Protein AF-A0A931NX48-F1 (afdb_monomer_lite)

pLDDT: mean 78.24, std 18.38, range [33.97, 97.81]

Secondary structure (DSSP, 8-state):
-PPPPPTTPPEEEEEEEEE-SSSS-EEEEEEEEETTEEEEEEEEE-TTS--EEEEEES-EE-GGG-EE-TTSSEEEEEEE-TT--TT-SS--TT--SS--EEEEEETT---BSSPBEESSTT----B--TT---HHHHHHHHHHHHTT-----TTS---THHHHHHHSTT-EEPPHHHHHHHH-S-------B-TT--B--------GGGGGEEEEEEEETTEEEEEEEE-TT---SS-----EEEEEETTS--EE-TTEEEEEE-TTSPEEEEETTSEEEEEEEPPTTS-PBTTBTTEEEEEEEE-TT------PPPHHHHS-SHHHHHHHHHHHHHT---PPPP-------

Structure (mmCIF, N/CA/C/O backbone):
data_AF-A0A931NX48-F1
#
_entry.id   AF-A0A931NX48-F1
#
loop_
_atom_site.group_PDB
_atom_site.id
_atom_site.type_symbol
_atom_site.label_atom_id
_atom_site.label_alt_id
_atom_site.label_comp_id
_atom_site.label_asym_id
_atom_site.label_entity_id
_atom_site.label_seq_id
_atom_site.pdbx_PDB_ins_code
_atom_site.Cartn_x
_atom_site.Cartn_y
_atom_site.Cartn_z
_atom_site.occupancy
_atom_site.B_iso_or_equiv
_atom_site.auth_seq_id
_atom_site.auth_comp_id
_atom_site.auth_asym_id
_atom_site.auth_atom_id
_atom_site.pdbx_PDB_model_num
ATOM 1 N N . MET A 1 1 ? 13.058 -9.821 31.679 1.00 33.97 1 MET A N 1
ATOM 2 C CA . MET A 1 1 ? 14.082 -9.054 30.936 1.00 33.97 1 MET A CA 1
ATOM 3 C C . MET A 1 1 ? 13.810 -9.205 29.446 1.00 33.97 1 MET A C 1
ATOM 5 O O . MET A 1 1 ? 13.564 -10.335 29.040 1.00 33.97 1 MET A O 1
ATOM 9 N N . PRO A 1 2 ? 13.778 -8.128 28.642 1.00 42.53 2 PRO A N 1
ATOM 10 C CA . PRO A 1 2 ? 13.676 -8.264 27.191 1.00 42.53 2 PRO A CA 1
ATOM 11 C C . PRO A 1 2 ? 14.932 -8.969 26.663 1.00 42.53 2 PRO A C 1
ATOM 13 O O . PRO A 1 2 ? 16.041 -8.659 27.095 1.00 42.53 2 PRO A O 1
ATOM 16 N N . ALA A 1 3 ? 14.754 -9.945 25.771 1.00 42.16 3 ALA A N 1
ATOM 17 C CA . ALA A 1 3 ? 15.865 -10.649 25.141 1.00 42.16 3 ALA A CA 1
ATOM 18 C C . ALA A 1 3 ? 16.804 -9.646 24.438 1.00 42.16 3 ALA A C 1
ATOM 20 O O . ALA A 1 3 ? 16.312 -8.675 23.851 1.00 42.16 3 ALA A O 1
ATOM 21 N N . PRO A 1 4 ? 18.135 -9.847 24.478 1.00 43.28 4 PRO A N 1
ATOM 22 C CA . PRO A 1 4 ? 19.067 -8.977 23.772 1.00 43.28 4 PRO A CA 1
ATOM 23 C C . PRO A 1 4 ? 18.716 -8.957 22.281 1.00 43.28 4 PRO A C 1
ATOM 25 O O . PRO A 1 4 ? 18.530 -10.004 21.656 1.00 43.28 4 PRO A O 1
ATOM 28 N N . ALA A 1 5 ? 18.591 -7.755 21.715 1.00 43.56 5 ALA A N 1
ATOM 29 C CA . ALA A 1 5 ? 18.325 -7.578 20.295 1.00 43.56 5 ALA A CA 1
ATOM 30 C C . ALA A 1 5 ? 19.415 -8.299 19.492 1.00 43.56 5 ALA A C 1
ATOM 32 O O . ALA A 1 5 ? 20.600 -8.020 19.681 1.00 43.56 5 ALA A O 1
ATOM 33 N N . LYS A 1 6 ? 19.024 -9.232 18.611 1.00 50.94 6 LYS A N 1
ATOM 34 C CA . LYS A 1 6 ? 19.971 -9.912 17.720 1.00 50.94 6 LYS A CA 1
ATOM 35 C C . LYS A 1 6 ? 20.752 -8.839 16.949 1.00 50.94 6 LYS A C 1
ATOM 37 O O . LYS A 1 6 ? 20.131 -8.072 16.207 1.00 50.94 6 LYS A O 1
ATOM 42 N N . PRO A 1 7 ? 22.082 -8.741 17.114 1.00 50.81 7 PRO A N 1
ATOM 43 C CA . PRO A 1 7 ? 22.860 -7.745 16.403 1.00 50.81 7 PRO A CA 1
ATOM 44 C C . PRO A 1 7 ? 22.726 -8.000 14.900 1.00 50.81 7 PRO A C 1
ATOM 46 O O . PRO A 1 7 ? 23.151 -9.028 14.384 1.00 50.81 7 PRO A O 1
ATOM 49 N N . GLY A 1 8 ? 22.114 -7.050 14.191 1.00 66.00 8 GLY A N 1
ATOM 50 C CA . GLY A 1 8 ? 22.211 -6.975 12.739 1.00 66.00 8 GLY A CA 1
ATOM 51 C C . GLY A 1 8 ? 20.926 -7.074 11.917 1.00 66.00 8 GLY A C 1
ATOM 52 O O . GLY A 1 8 ? 21.055 -7.058 10.693 1.00 66.00 8 GLY A O 1
ATOM 53 N N . THR A 1 9 ? 19.734 -7.118 12.511 1.00 82.81 9 THR A N 1
ATOM 54 C CA . THR A 1 9 ? 18.466 -7.136 11.758 1.00 82.81 9 THR A CA 1
ATOM 55 C C . THR A 1 9 ? 18.038 -5.733 11.317 1.00 82.81 9 THR A C 1
ATOM 57 O O . THR A 1 9 ? 18.201 -4.763 12.059 1.00 82.81 9 THR A O 1
ATOM 60 N N . HIS A 1 10 ? 17.501 -5.593 10.101 1.00 89.69 10 HIS A N 1
ATOM 61 C CA . HIS A 1 10 ? 16.833 -4.354 9.695 1.00 89.69 10 HIS A CA 1
ATOM 62 C C . HIS A 1 10 ? 15.513 -4.224 10.446 1.00 89.69 10 HIS A C 1
ATOM 64 O O . HIS A 1 10 ? 14.730 -5.166 10.489 1.00 89.69 10 HIS A O 1
ATOM 70 N N . ASN A 1 11 ? 15.251 -3.045 11.001 1.00 92.69 11 ASN A N 1
ATOM 71 C CA . ASN A 1 11 ? 14.005 -2.784 11.712 1.00 92.69 11 ASN A CA 1
ATOM 72 C C . ASN A 1 11 ? 12.974 -2.202 10.750 1.00 92.69 11 ASN A C 1
ATOM 74 O O . ASN A 1 11 ? 13.309 -1.340 9.927 1.00 92.69 11 ASN A O 1
ATOM 78 N N . LEU A 1 12 ? 11.717 -2.626 10.886 1.00 94.06 12 LEU A N 1
ATOM 79 C CA . LEU A 1 12 ? 10.604 -1.985 10.196 1.00 94.06 12 LEU A CA 1
ATOM 80 C C . LEU A 1 12 ? 10.496 -0.523 10.657 1.00 94.06 12 LEU A C 1
ATOM 82 O O . LEU A 1 12 ? 10.232 -0.228 11.819 1.00 94.06 12 LEU A O 1
ATOM 86 N N . ASN A 1 13 ? 10.720 0.400 9.729 1.00 91.69 13 ASN A N 1
ATOM 87 C CA . ASN A 1 13 ? 10.686 1.841 9.957 1.00 91.69 13 ASN A CA 1
ATOM 88 C C . ASN A 1 13 ? 9.299 2.409 9.621 1.00 91.69 13 ASN A C 1
ATOM 90 O O . ASN A 1 13 ? 8.695 3.142 10.407 1.00 91.69 13 ASN A O 1
ATOM 94 N N . SER A 1 14 ? 8.764 2.037 8.458 1.00 91.69 14 SER A N 1
ATOM 95 C CA . SER A 1 14 ? 7.443 2.478 8.024 1.00 91.69 14 SER A CA 1
ATOM 96 C C . SER A 1 14 ? 6.712 1.399 7.242 1.00 91.69 14 SER A C 1
ATOM 98 O O . SER A 1 14 ? 7.323 0.557 6.589 1.00 91.69 14 SER A O 1
ATOM 100 N N . ILE A 1 15 ? 5.386 1.456 7.299 1.00 94.06 15 ILE A N 1
ATOM 101 C CA . ILE A 1 15 ? 4.491 0.623 6.508 1.00 94.06 15 ILE A CA 1
ATOM 102 C C . ILE A 1 15 ? 3.431 1.515 5.874 1.00 94.06 15 ILE A C 1
ATOM 104 O O . ILE A 1 15 ? 2.913 2.435 6.511 1.00 94.06 15 ILE A O 1
ATOM 108 N N . TRP A 1 16 ? 3.147 1.261 4.606 1.00 92.88 16 TRP A N 1
ATOM 109 C CA . TRP A 1 16 ? 2.091 1.908 3.850 1.00 92.88 16 TRP A CA 1
ATOM 110 C C . TRP A 1 16 ? 1.344 0.848 3.063 1.00 92.88 16 TRP A C 1
ATOM 112 O O . TRP A 1 16 ? 1.968 -0.081 2.556 1.00 92.88 16 TRP A O 1
ATOM 122 N N . CYS A 1 17 ? 0.030 0.991 2.945 1.00 94.69 17 CYS A N 1
ATOM 123 C CA . CYS A 1 17 ? -0.759 0.079 2.138 1.00 94.69 17 CYS A CA 1
ATOM 124 C C . CYS A 1 17 ? -1.596 0.841 1.112 1.00 94.69 17 CYS A C 1
ATOM 126 O O . CYS A 1 17 ? -2.047 1.958 1.372 1.00 94.69 17 CYS A O 1
ATOM 128 N N . ILE A 1 18 ? -1.777 0.233 -0.060 1.00 93.00 18 ILE A N 1
ATOM 129 C CA . ILE A 1 18 ? -2.570 0.772 -1.165 1.00 93.00 18 ILE A CA 1
ATOM 130 C C . ILE A 1 18 ? -3.623 -0.283 -1.531 1.00 93.00 18 ILE A C 1
ATOM 132 O O . ILE A 1 18 ? -3.252 -1.338 -2.057 1.00 93.00 18 ILE A O 1
ATOM 136 N N . PRO A 1 19 ? -4.907 -0.048 -1.214 1.00 92.56 19 PRO A N 1
ATOM 137 C CA . PRO A 1 19 ? -5.988 -0.951 -1.588 1.00 92.56 19 PRO A CA 1
ATOM 138 C C . PRO A 1 19 ? -6.263 -0.901 -3.090 1.00 92.56 19 PRO A C 1
ATOM 140 O O . PRO A 1 19 ? -6.161 0.153 -3.718 1.00 92.56 19 PRO A O 1
ATOM 143 N N . ALA A 1 20 ? -6.645 -2.042 -3.653 1.00 91.19 20 ALA A N 1
ATOM 144 C CA . ALA A 1 20 ? -7.200 -2.110 -4.994 1.00 91.19 20 ALA A CA 1
ATOM 145 C C . ALA A 1 20 ? -8.725 -1.925 -4.940 1.00 91.19 20 ALA A C 1
ATOM 147 O O . ALA A 1 20 ? -9.394 -2.472 -4.068 1.00 91.19 20 ALA A O 1
ATOM 148 N N . ALA A 1 21 ? -9.286 -1.142 -5.861 1.00 86.81 21 ALA A N 1
ATOM 149 C CA . ALA A 1 21 ? -10.703 -0.769 -5.810 1.00 86.81 21 ALA A CA 1
ATOM 150 C C . ALA A 1 21 ? -11.670 -1.938 -6.093 1.00 86.81 21 ALA A C 1
ATOM 152 O O . ALA A 1 21 ? -12.772 -1.968 -5.557 1.00 86.81 21 ALA A O 1
ATOM 153 N N . ALA A 1 22 ? -11.265 -2.894 -6.931 1.00 86.94 22 ALA A N 1
ATOM 154 C CA . ALA A 1 22 ? -12.092 -4.004 -7.411 1.00 86.94 22 ALA A CA 1
ATOM 155 C C . ALA A 1 22 ? -11.550 -5.387 -6.998 1.00 86.94 22 ALA A C 1
ATOM 157 O O . ALA A 1 22 ? -12.027 -6.414 -7.477 1.00 86.94 22 ALA A O 1
ATOM 158 N N . SER A 1 23 ? -10.541 -5.436 -6.125 1.00 89.06 23 SER A N 1
ATOM 159 C CA . SER A 1 23 ? -9.902 -6.671 -5.669 1.00 89.06 23 SER A CA 1
ATOM 160 C C . SER A 1 23 ? -9.654 -6.609 -4.161 1.00 89.06 23 SER A C 1
ATOM 162 O O . SER A 1 23 ? -9.264 -5.559 -3.660 1.00 89.06 23 SER A O 1
ATOM 164 N N . PRO A 1 24 ? -9.802 -7.724 -3.418 1.00 87.75 24 PRO A N 1
ATOM 165 C CA . PRO A 1 24 ? -9.471 -7.773 -1.990 1.00 87.75 24 PRO A CA 1
ATOM 166 C C . PRO A 1 24 ? -7.954 -7.691 -1.723 1.00 87.75 24 PRO A C 1
ATOM 168 O O . PRO A 1 24 ? -7.512 -7.803 -0.579 1.00 87.75 24 PRO A O 1
ATOM 171 N N . GLY A 1 25 ? -7.139 -7.570 -2.775 1.00 91.69 25 GLY A N 1
ATOM 172 C CA . GLY A 1 25 ? -5.696 -7.410 -2.689 1.00 91.69 25 GLY A CA 1
ATOM 173 C C . GLY A 1 25 ? -5.277 -6.009 -2.241 1.00 91.69 25 GLY A C 1
ATOM 174 O O . GLY A 1 25 ? -5.774 -4.992 -2.723 1.00 91.69 25 GLY A O 1
ATOM 175 N N . LEU A 1 26 ? -4.294 -5.974 -1.351 1.00 94.50 26 LEU A N 1
ATOM 176 C CA . LEU A 1 26 ? -3.688 -4.783 -0.786 1.00 94.50 26 LEU A CA 1
ATOM 177 C C . LEU A 1 26 ? -2.188 -4.801 -1.092 1.00 94.50 26 LEU A C 1
ATOM 179 O O . LEU A 1 26 ? -1.480 -5.725 -0.682 1.00 94.50 26 LEU A O 1
ATOM 183 N N . LEU A 1 27 ? -1.678 -3.791 -1.793 1.00 97.00 27 LEU A N 1
ATOM 184 C CA . LEU A 1 27 ? -0.234 -3.647 -1.948 1.00 97.00 27 LEU A CA 1
ATOM 185 C C . LEU A 1 27 ? 0.347 -3.084 -0.652 1.00 97.00 27 LEU A C 1
ATOM 187 O O . LEU A 1 27 ? 0.002 -1.978 -0.241 1.00 97.00 27 LEU A O 1
ATOM 191 N N . VAL A 1 28 ? 1.259 -3.826 -0.040 1.00 97.31 28 VAL A N 1
ATOM 192 C CA . VAL A 1 28 ? 1.990 -3.444 1.166 1.00 97.31 28 VAL A CA 1
ATOM 193 C C . VAL A 1 28 ? 3.379 -2.959 0.770 1.00 97.31 28 VAL A C 1
ATOM 195 O O . VAL A 1 28 ? 4.145 -3.678 0.129 1.00 97.31 28 VAL A O 1
ATOM 198 N N . LEU A 1 29 ? 3.708 -1.737 1.177 1.00 96.69 29 LEU A N 1
ATOM 199 C CA . LEU A 1 29 ? 5.018 -1.111 1.048 1.00 96.69 29 LEU A CA 1
ATOM 200 C C . LEU A 1 29 ? 5.630 -0.995 2.446 1.00 96.69 29 LEU A C 1
ATOM 202 O O . LEU A 1 29 ? 5.256 -0.121 3.231 1.00 96.69 29 LEU A O 1
ATOM 206 N N . ALA A 1 30 ? 6.572 -1.875 2.765 1.00 96.19 30 ALA A N 1
ATOM 207 C CA . ALA A 1 30 ? 7.238 -1.909 4.063 1.00 96.19 30 ALA A CA 1
ATOM 208 C C . ALA A 1 30 ? 8.696 -1.462 3.921 1.00 96.19 30 ALA A C 1
ATOM 210 O O . ALA A 1 30 ? 9.437 -1.973 3.083 1.00 96.19 30 ALA A O 1
ATOM 211 N N . ARG A 1 31 ? 9.122 -0.478 4.715 1.00 95.19 31 ARG A N 1
ATOM 212 C CA . ARG A 1 31 ? 10.478 0.077 4.679 1.00 95.19 31 ARG A CA 1
ATOM 213 C C . ARG A 1 31 ? 11.265 -0.401 5.885 1.00 95.19 31 ARG A C 1
ATOM 215 O O . ARG A 1 31 ? 10.886 -0.120 7.017 1.00 95.19 31 ARG A O 1
ATOM 222 N N . TYR A 1 32 ? 12.386 -1.052 5.626 1.00 95.06 32 TYR A N 1
ATOM 223 C CA . TYR A 1 32 ? 13.283 -1.616 6.623 1.00 95.06 32 TYR A CA 1
ATOM 224 C C . TYR A 1 32 ? 14.590 -0.832 6.620 1.00 95.06 32 TYR A C 1
ATOM 226 O O . TYR A 1 32 ? 15.136 -0.529 5.557 1.00 95.06 32 TYR A O 1
ATOM 234 N N . ALA A 1 33 ? 15.090 -0.476 7.798 1.00 92.50 33 ALA A N 1
ATOM 235 C CA . ALA A 1 33 ? 16.299 0.324 7.931 1.00 92.50 33 ALA A CA 1
ATOM 236 C C . ALA A 1 33 ? 17.284 -0.308 8.916 1.00 92.50 33 ALA A C 1
ATOM 238 O O . ALA A 1 33 ? 16.908 -0.755 10.001 1.00 92.50 33 ALA A O 1
ATOM 239 N N . LYS A 1 34 ? 18.562 -0.288 8.536 1.00 92.25 34 LYS A N 1
ATOM 240 C CA . LYS A 1 34 ? 19.710 -0.590 9.391 1.00 92.25 34 LYS A CA 1
ATOM 241 C C . LYS A 1 34 ? 20.799 0.442 9.107 1.00 92.25 34 LYS A C 1
ATOM 243 O O . LYS A 1 34 ? 21.469 0.382 8.078 1.00 92.25 34 LYS A O 1
ATOM 248 N N . ALA A 1 35 ? 20.964 1.409 10.009 1.00 88.75 35 ALA A N 1
ATOM 249 C CA . ALA A 1 35 ? 21.824 2.574 9.789 1.00 88.75 35 ALA A CA 1
ATOM 250 C C . ALA A 1 35 ? 21.514 3.264 8.439 1.00 88.75 35 ALA A C 1
ATOM 252 O O . ALA A 1 35 ? 20.406 3.762 8.249 1.00 88.75 35 ALA A O 1
ATOM 253 N N . ARG A 1 36 ? 22.470 3.284 7.499 1.00 86.06 36 ARG A N 1
ATOM 254 C CA . ARG A 1 36 ? 22.302 3.861 6.151 1.00 86.06 36 ARG A CA 1
ATOM 255 C C . ARG A 1 36 ? 21.795 2.861 5.102 1.00 86.06 36 ARG A C 1
ATOM 257 O O . ARG A 1 36 ? 21.503 3.277 3.984 1.00 86.06 36 ARG A O 1
ATOM 264 N N . ASP A 1 37 ? 21.685 1.573 5.433 1.00 90.38 37 ASP A N 1
ATOM 265 C CA . ASP A 1 37 ? 21.152 0.556 4.522 1.00 90.38 37 ASP A CA 1
ATOM 266 C C . ASP A 1 37 ? 19.631 0.471 4.681 1.00 90.38 37 ASP A C 1
ATOM 268 O O . ASP A 1 37 ? 19.104 0.032 5.707 1.00 90.38 37 ASP A O 1
ATOM 272 N N . ILE A 1 38 ? 18.924 0.966 3.666 1.00 92.44 38 ILE A N 1
ATOM 273 C CA . ILE A 1 38 ? 17.473 1.113 3.676 1.00 92.44 38 ILE A CA 1
ATOM 274 C C . ILE A 1 38 ? 16.892 0.348 2.494 1.00 92.44 38 ILE A C 1
ATOM 276 O O . ILE A 1 38 ? 17.274 0.570 1.344 1.00 92.44 38 ILE A O 1
ATOM 280 N N . TRP A 1 39 ? 15.931 -0.514 2.799 1.00 95.44 39 TRP A N 1
ATOM 281 C CA . TRP A 1 39 ? 15.233 -1.351 1.839 1.00 95.44 39 TRP A CA 1
ATOM 282 C C . TRP A 1 39 ? 13.736 -1.093 1.897 1.00 95.44 39 TRP A C 1
ATOM 284 O O . TRP A 1 39 ? 13.173 -0.842 2.960 1.00 95.44 39 TRP A O 1
ATOM 294 N N . THR A 1 40 ? 13.082 -1.199 0.752 1.00 95.81 40 THR A N 1
ATOM 295 C CA . THR A 1 40 ? 11.631 -1.248 0.630 1.00 95.81 40 THR A CA 1
ATOM 296 C C . THR A 1 40 ? 11.240 -2.615 0.091 1.00 95.81 40 THR A C 1
ATOM 298 O O . THR A 1 40 ? 11.742 -3.041 -0.949 1.00 95.81 40 THR A O 1
ATOM 301 N N . HIS A 1 41 ? 10.360 -3.292 0.817 1.00 97.50 41 HIS A N 1
ATOM 302 C CA . HIS A 1 41 ? 9.710 -4.532 0.426 1.00 97.50 41 HIS A CA 1
ATOM 303 C C . HIS A 1 41 ? 8.320 -4.219 -0.113 1.00 97.50 41 HIS A C 1
ATOM 305 O O . HIS A 1 41 ? 7.557 -3.474 0.509 1.00 97.50 41 HIS A O 1
ATOM 311 N N . LEU A 1 42 ? 8.010 -4.805 -1.261 1.00 97.81 42 LEU A N 1
ATOM 312 C CA . LEU A 1 42 ? 6.684 -4.818 -1.844 1.00 97.81 42 LEU A CA 1
ATOM 313 C C . LEU A 1 42 ? 6.101 -6.205 -1.647 1.00 97.81 42 LEU A C 1
ATOM 315 O O . LEU A 1 42 ? 6.728 -7.199 -2.007 1.00 97.81 42 LEU A O 1
ATOM 319 N N . ALA A 1 43 ? 4.892 -6.264 -1.112 1.00 97.62 43 ALA A N 1
ATOM 320 C CA . ALA A 1 43 ? 4.151 -7.503 -0.975 1.00 97.62 43 ALA A CA 1
ATOM 321 C C . ALA A 1 43 ? 2.690 -7.285 -1.347 1.00 97.62 43 ALA A C 1
ATOM 323 O O . ALA A 1 43 ? 2.154 -6.197 -1.159 1.00 97.62 43 ALA A O 1
ATOM 324 N N . LEU A 1 44 ? 2.041 -8.323 -1.863 1.00 97.38 44 LEU A N 1
ATOM 325 C CA . LEU A 1 44 ? 0.595 -8.331 -2.035 1.00 97.38 44 LEU A CA 1
ATOM 326 C C . LEU A 1 44 ? -0.013 -9.120 -0.880 1.00 97.38 44 LEU A C 1
ATOM 328 O O . LEU A 1 44 ? 0.311 -10.288 -0.661 1.00 97.38 44 LEU A O 1
ATOM 332 N N . TRP A 1 45 ? -0.888 -8.467 -0.131 1.00 96.75 45 TRP A N 1
ATOM 333 C CA . TRP A 1 45 ? -1.627 -9.082 0.955 1.00 96.75 45 TRP A CA 1
ATOM 334 C C . TRP A 1 45 ? -3.094 -9.200 0.566 1.00 96.75 45 TRP A C 1
ATOM 336 O O . TRP A 1 45 ? -3.701 -8.245 0.100 1.00 96.75 45 TRP A O 1
ATOM 346 N N . THR A 1 46 ? -3.675 -10.379 0.736 1.00 95.00 46 THR A N 1
ATOM 347 C CA . THR A 1 46 ? -5.121 -10.585 0.625 1.00 95.00 46 THR A CA 1
ATOM 348 C C . THR A 1 46 ? -5.589 -11.170 1.952 1.00 95.00 46 THR A C 1
ATOM 350 O O . THR A 1 46 ? -5.015 -12.180 2.371 1.00 95.00 46 THR A O 1
ATOM 353 N N . PRO A 1 47 ? -6.595 -10.583 2.623 1.00 90.62 47 PRO A N 1
ATOM 354 C CA . PRO A 1 47 ? -7.134 -11.122 3.867 1.00 90.62 47 PRO A CA 1
ATOM 355 C C . PRO A 1 47 ? -7.410 -12.629 3.784 1.00 90.62 47 PRO A C 1
ATOM 357 O O . PRO A 1 47 ? -8.021 -13.115 2.832 1.00 90.62 47 PRO A O 1
ATOM 360 N N . GLY A 1 48 ? -6.918 -13.382 4.771 1.00 90.19 48 GLY A N 1
ATOM 361 C CA . GLY A 1 48 ? -7.060 -14.841 4.832 1.00 90.19 48 GLY A CA 1
ATOM 362 C C . GLY A 1 48 ? -6.125 -15.645 3.917 1.00 90.19 48 GLY A C 1
ATOM 363 O O . GLY A 1 48 ? -6.180 -16.871 3.947 1.00 90.19 48 GLY A O 1
ATOM 364 N N . LYS A 1 49 ? -5.256 -15.000 3.126 1.00 95.00 49 LYS A N 1
ATOM 365 C CA . LYS A 1 49 ? -4.229 -15.675 2.318 1.00 95.00 49 LYS A CA 1
ATOM 366 C C . LYS A 1 49 ? -2.821 -15.390 2.854 1.00 95.00 49 LYS A C 1
ATOM 368 O O . LYS A 1 49 ? -2.604 -14.339 3.464 1.00 95.00 49 LYS A O 1
ATOM 373 N N . PRO A 1 50 ? -1.848 -16.287 2.602 1.00 96.06 50 PRO A N 1
ATOM 374 C CA . PRO A 1 50 ? -0.442 -16.000 2.862 1.00 96.06 50 PRO A CA 1
ATOM 375 C C . PRO A 1 50 ? 0.019 -14.733 2.138 1.00 96.06 50 PRO A C 1
ATOM 377 O O . PRO A 1 50 ? -0.466 -14.411 1.051 1.00 96.06 50 PRO A O 1
ATOM 380 N N . LEU A 1 51 ? 0.984 -14.031 2.731 1.00 96.50 51 LEU A N 1
ATOM 381 C CA . LEU A 1 51 ? 1.593 -12.860 2.113 1.00 96.50 51 LEU A CA 1
ATOM 382 C C . LEU A 1 51 ? 2.335 -13.262 0.837 1.00 96.50 51 LEU A C 1
ATOM 384 O O . LEU A 1 51 ? 3.245 -14.090 0.872 1.00 96.50 51 LEU A O 1
ATOM 388 N N . GLN A 1 52 ? 1.986 -12.644 -0.287 1.00 97.19 52 GLN A N 1
ATOM 389 C CA . GLN A 1 52 ? 2.729 -12.835 -1.521 1.00 97.19 52 GLN A CA 1
ATOM 390 C C . GLN A 1 52 ? 3.914 -11.869 -1.547 1.00 97.19 52 GLN A C 1
ATOM 392 O O . GLN A 1 52 ? 3.761 -10.670 -1.789 1.00 97.19 52 GLN A O 1
ATOM 397 N N . HIS A 1 53 ? 5.106 -12.412 -1.314 1.00 96.88 53 HIS A N 1
ATOM 398 C CA . HIS A 1 53 ? 6.357 -11.663 -1.367 1.00 96.88 53 HIS A CA 1
ATOM 399 C C . HIS A 1 53 ? 6.674 -11.169 -2.782 1.00 96.88 53 HIS A C 1
ATOM 401 O O . HIS A 1 53 ? 6.414 -11.851 -3.778 1.00 96.88 53 HIS A O 1
ATOM 407 N N . GLY A 1 54 ? 7.255 -9.974 -2.854 1.00 96.94 54 GLY A N 1
ATOM 408 C CA . GLY A 1 54 ? 7.612 -9.311 -4.098 1.00 96.94 54 GLY A CA 1
ATOM 409 C C . GLY A 1 54 ? 9.001 -8.697 -4.064 1.00 96.94 54 GLY A C 1
ATOM 410 O O . GLY A 1 54 ? 9.950 -9.257 -3.515 1.00 96.94 54 GLY A O 1
ATOM 411 N N . ALA A 1 55 ? 9.133 -7.541 -4.707 1.00 97.12 55 ALA A N 1
ATOM 412 C CA . ALA A 1 55 ? 10.419 -6.882 -4.858 1.00 97.12 55 ALA A CA 1
ATOM 413 C C . ALA A 1 55 ? 10.980 -6.377 -3.519 1.00 97.12 55 ALA A C 1
ATOM 415 O O . ALA A 1 55 ? 10.293 -5.714 -2.743 1.00 97.12 55 ALA A O 1
ATOM 416 N N . TRP A 1 56 ? 12.280 -6.596 -3.326 1.00 97.31 56 TRP A N 1
ATOM 417 C CA . TRP A 1 56 ? 13.106 -5.843 -2.388 1.00 97.31 56 TRP A CA 1
ATOM 418 C C . TRP A 1 56 ? 13.964 -4.858 -3.172 1.00 97.31 56 TRP A C 1
ATOM 420 O O . TRP A 1 56 ? 14.759 -5.255 -4.025 1.00 97.31 56 TRP A O 1
ATOM 430 N N . ALA A 1 57 ? 13.816 -3.567 -2.891 1.00 94.38 57 ALA A N 1
ATOM 431 C CA . ALA A 1 57 ? 14.529 -2.518 -3.604 1.00 94.38 57 ALA A CA 1
ATOM 432 C C . ALA A 1 57 ? 15.128 -1.487 -2.649 1.00 94.38 57 ALA A C 1
ATOM 434 O O . ALA A 1 57 ? 14.543 -1.137 -1.631 1.00 94.38 57 ALA A O 1
ATOM 435 N N . ARG A 1 58 ? 16.273 -0.924 -3.039 1.00 92.69 58 ARG A N 1
ATOM 436 C CA . ARG A 1 58 ? 16.850 0.281 -2.412 1.00 92.69 58 ARG A CA 1
ATOM 437 C C . ARG A 1 58 ? 16.255 1.580 -2.970 1.00 92.69 58 ARG A C 1
ATOM 439 O O . ARG A 1 58 ? 16.786 2.665 -2.742 1.00 92.69 58 ARG A O 1
ATOM 446 N N . LEU A 1 59 ? 15.191 1.467 -3.764 1.00 90.44 59 LEU A N 1
ATOM 447 C CA . LEU A 1 59 ? 14.452 2.614 -4.265 1.00 90.44 59 LEU A CA 1
ATOM 448 C C . LEU A 1 59 ? 13.638 3.225 -3.129 1.00 90.44 59 LEU A C 1
ATOM 450 O O . LEU A 1 59 ? 12.983 2.527 -2.360 1.00 90.44 59 LEU A O 1
ATOM 454 N N . ARG A 1 60 ? 13.656 4.549 -3.062 1.00 89.69 60 ARG A N 1
ATOM 455 C CA . ARG A 1 60 ? 12.794 5.336 -2.194 1.00 89.69 60 ARG A CA 1
ATOM 456 C C . ARG A 1 60 ? 11.492 5.593 -2.950 1.00 89.69 60 ARG A C 1
ATOM 458 O O . ARG A 1 60 ? 11.443 6.468 -3.817 1.00 89.69 60 ARG A O 1
ATOM 465 N N . LEU A 1 61 ? 10.472 4.783 -2.662 1.00 90.38 61 LEU A N 1
ATOM 466 C CA . LEU A 1 61 ? 9.136 4.945 -3.236 1.00 90.38 61 LEU A CA 1
ATOM 467 C C . LEU A 1 61 ? 8.441 6.163 -2.631 1.00 90.38 61 LEU A C 1
ATOM 469 O O . LEU A 1 61 ? 8.338 6.293 -1.411 1.00 90.38 61 LEU A O 1
ATOM 473 N N . ILE A 1 62 ? 7.923 7.030 -3.493 1.00 86.44 62 ILE A N 1
ATOM 474 C CA . ILE A 1 62 ? 7.107 8.169 -3.088 1.00 86.44 62 ILE A CA 1
ATOM 475 C C . ILE A 1 62 ? 5.688 7.641 -2.943 1.00 86.44 62 ILE A C 1
ATOM 477 O O . ILE A 1 62 ? 4.931 7.566 -3.914 1.00 86.44 62 ILE A O 1
ATOM 481 N N . THR A 1 63 ? 5.363 7.202 -1.727 1.00 84.50 63 THR A N 1
ATOM 482 C CA . THR A 1 63 ? 4.131 6.457 -1.455 1.00 84.50 63 THR A CA 1
ATOM 483 C C . THR A 1 63 ? 2.903 7.209 -1.923 1.00 84.50 63 THR A C 1
ATOM 485 O O . THR A 1 63 ? 2.062 6.558 -2.517 1.00 84.50 63 THR A O 1
ATOM 488 N N . SER A 1 64 ? 2.847 8.540 -1.776 1.00 76.31 64 SER A N 1
ATOM 489 C CA . SER A 1 64 ? 1.737 9.410 -2.204 1.00 76.31 64 SER A CA 1
ATOM 490 C C . SER A 1 64 ? 1.510 9.490 -3.719 1.00 76.31 64 SER A C 1
ATOM 492 O O . SER A 1 64 ? 0.430 9.875 -4.166 1.00 76.31 64 SER A O 1
ATOM 494 N N . ALA A 1 65 ? 2.493 9.094 -4.526 1.00 81.19 65 ALA A N 1
ATOM 495 C CA . ALA A 1 65 ? 2.411 9.067 -5.986 1.00 81.19 65 ALA A CA 1
ATOM 496 C C . ALA A 1 65 ? 2.330 7.638 -6.553 1.00 81.19 65 ALA A C 1
ATOM 498 O O . ALA A 1 65 ? 2.290 7.456 -7.764 1.00 81.19 65 ALA A O 1
ATOM 499 N N . CYS A 1 66 ? 2.281 6.615 -5.695 1.00 88.75 66 CYS A N 1
ATOM 500 C CA . CYS A 1 66 ? 2.044 5.238 -6.124 1.00 88.75 66 CYS A CA 1
ATOM 501 C C . CYS A 1 66 ? 0.538 4.976 -6.293 1.00 88.75 66 CYS A C 1
ATOM 503 O O . CYS A 1 66 ? -0.273 5.513 -5.538 1.00 88.75 66 CYS A O 1
ATOM 505 N N . ARG A 1 67 ? 0.144 4.166 -7.272 1.00 89.75 67 ARG A N 1
ATOM 506 C CA . ARG A 1 67 ? -1.247 3.773 -7.535 1.00 89.75 67 ARG A CA 1
ATOM 507 C C . ARG A 1 67 ? -1.293 2.309 -7.940 1.00 89.75 67 ARG A C 1
ATOM 509 O O . ARG A 1 67 ? -0.448 1.852 -8.704 1.00 89.75 67 ARG A O 1
ATOM 516 N N . VAL A 1 68 ? -2.286 1.592 -7.438 1.00 92.19 68 VAL A N 1
ATOM 517 C CA . VAL A 1 68 ? -2.560 0.204 -7.815 1.00 92.19 68 VAL A CA 1
ATOM 518 C C . VAL A 1 68 ? -3.793 0.212 -8.706 1.00 92.19 68 VAL A C 1
ATOM 520 O O . VAL A 1 68 ? -4.757 0.911 -8.400 1.00 92.19 68 VAL A O 1
ATOM 523 N N . CYS A 1 69 ? -3.756 -0.513 -9.823 1.00 91.56 69 CYS A N 1
ATOM 524 C CA . CYS A 1 69 ? -4.928 -0.613 -10.690 1.00 91.56 69 CYS A CA 1
ATOM 525 C C . CYS A 1 69 ? -6.078 -1.346 -9.963 1.00 91.56 69 CYS A C 1
ATOM 527 O O . CYS A 1 69 ? -5.827 -2.087 -9.007 1.00 91.56 69 CYS A O 1
ATOM 529 N N . PRO A 1 70 ? -7.342 -1.179 -10.394 1.00 89.38 70 PRO A N 1
ATOM 530 C CA . PRO A 1 70 ? -8.499 -1.697 -9.660 1.00 89.38 70 PRO A CA 1
ATOM 531 C C . PRO A 1 70 ? -8.443 -3.194 -9.323 1.00 89.38 70 PRO A C 1
ATOM 533 O O . PRO A 1 70 ? -8.917 -3.595 -8.266 1.00 89.38 70 PRO A O 1
ATOM 536 N N . ASP A 1 71 ? -7.834 -4.021 -10.172 1.00 90.94 71 ASP A N 1
ATOM 537 C CA . ASP A 1 71 ? -7.731 -5.473 -9.988 1.00 90.94 71 ASP A CA 1
ATOM 538 C C . ASP A 1 71 ? -6.433 -5.942 -9.293 1.00 90.94 71 ASP A C 1
ATOM 540 O O . ASP A 1 71 ? -6.182 -7.145 -9.189 1.00 90.94 71 ASP A O 1
ATOM 544 N N . ALA A 1 72 ? -5.624 -5.011 -8.780 1.00 92.88 72 ALA A N 1
ATOM 545 C CA . ALA A 1 72 ? -4.360 -5.257 -8.082 1.00 92.88 72 ALA A CA 1
ATOM 546 C C . ALA A 1 72 ? -3.231 -5.891 -8.918 1.00 92.88 72 ALA A C 1
ATOM 548 O O . ALA A 1 72 ? -2.280 -6.428 -8.348 1.00 92.88 72 ALA A O 1
ATOM 549 N N . GLN A 1 73 ? -3.297 -5.855 -10.250 1.00 94.56 73 GLN A N 1
ATOM 550 C CA . GLN A 1 73 ? -2.293 -6.513 -11.100 1.00 94.56 73 GLN A CA 1
ATOM 551 C C . GLN A 1 73 ? -1.078 -5.650 -11.428 1.00 94.56 73 GLN A C 1
ATOM 553 O O . GLN A 1 73 ? 0.026 -6.169 -11.621 1.00 94.56 73 GLN A O 1
ATOM 558 N N . PHE A 1 74 ? -1.275 -4.341 -11.498 1.00 96.06 74 PHE A N 1
ATOM 559 C CA . PHE A 1 74 ? -0.285 -3.365 -11.911 1.00 96.06 74 PHE A CA 1
ATOM 560 C C . PHE A 1 74 ? -0.151 -2.258 -10.874 1.00 96.06 74 PHE A C 1
ATOM 562 O O . PHE A 1 74 ? -1.093 -1.888 -10.172 1.00 96.06 74 PHE A O 1
ATOM 569 N N . LEU A 1 75 ? 1.064 -1.736 -10.799 1.00 95.75 75 LEU A N 1
ATOM 570 C CA . LEU A 1 75 ? 1.467 -0.647 -9.935 1.00 95.75 75 LEU A CA 1
ATOM 571 C C . LEU A 1 75 ? 2.108 0.426 -10.808 1.00 95.75 75 LEU A C 1
ATOM 573 O O . LEU A 1 75 ? 3.182 0.194 -11.366 1.00 95.75 75 LEU A O 1
ATOM 577 N N . CYS A 1 76 ? 1.487 1.599 -10.865 1.00 94.38 76 CYS A N 1
ATOM 578 C CA . CYS A 1 76 ? 2.168 2.823 -11.261 1.00 94.38 76 CYS A CA 1
ATOM 579 C C . CYS A 1 76 ? 2.899 3.360 -10.030 1.00 94.38 76 CYS A C 1
ATOM 581 O O . CYS A 1 76 ? 2.268 3.679 -9.021 1.00 94.38 76 CYS A O 1
ATOM 583 N N . TYR A 1 77 ? 4.226 3.432 -10.070 1.00 93.00 77 TYR A N 1
ATOM 584 C CA . TYR A 1 77 ? 5.026 3.866 -8.930 1.00 93.00 77 TYR A CA 1
ATOM 585 C C . TYR A 1 77 ? 5.934 5.032 -9.284 1.00 93.00 77 TYR A C 1
ATOM 587 O O . TYR A 1 77 ? 6.547 5.093 -10.346 1.00 93.00 77 TYR A O 1
ATOM 595 N N . ALA A 1 78 ? 6.059 5.929 -8.314 1.00 89.75 78 ALA A N 1
ATOM 596 C CA . ALA A 1 78 ? 7.040 6.992 -8.298 1.00 89.75 78 ALA A CA 1
ATOM 597 C C . ALA A 1 78 ? 8.200 6.583 -7.393 1.00 89.75 78 ALA A C 1
ATOM 599 O O . ALA A 1 78 ? 7.987 6.223 -6.231 1.00 89.75 78 ALA A O 1
ATOM 600 N N . ALA A 1 79 ? 9.429 6.666 -7.892 1.00 90.81 79 ALA A N 1
ATOM 601 C CA . ALA A 1 79 ? 10.604 6.289 -7.121 1.00 90.81 79 ALA A CA 1
ATOM 602 C C . ALA A 1 79 ? 11.774 7.248 -7.318 1.00 90.81 79 ALA A C 1
ATOM 604 O O . ALA A 1 79 ? 11.967 7.834 -8.379 1.00 90.81 79 ALA A O 1
ATOM 605 N N . THR A 1 80 ? 12.602 7.355 -6.286 1.00 87.94 80 THR A N 1
ATOM 606 C CA . THR A 1 80 ? 13.897 8.039 -6.330 1.00 87.94 80 THR A CA 1
ATOM 607 C C . THR A 1 80 ? 14.989 7.079 -5.889 1.00 87.94 80 THR A C 1
ATOM 609 O O . THR A 1 80 ? 14.764 6.193 -5.060 1.00 87.94 80 THR A O 1
ATOM 612 N N . ARG A 1 81 ? 16.200 7.254 -6.417 1.00 85.50 81 ARG A N 1
ATOM 613 C CA . ARG A 1 81 ? 17.385 6.573 -5.900 1.00 85.50 81 ARG A CA 1
ATOM 614 C C . ARG A 1 81 ? 18.224 7.559 -5.084 1.00 85.50 81 ARG A C 1
ATOM 616 O O . ARG A 1 81 ? 18.999 8.313 -5.677 1.00 85.50 81 ARG A O 1
ATOM 623 N N . PRO A 1 82 ? 18.085 7.584 -3.745 1.00 73.00 82 PRO A N 1
ATOM 624 C CA . PRO A 1 82 ? 18.922 8.443 -2.920 1.00 73.00 82 PRO A CA 1
ATOM 625 C C . PRO A 1 82 ? 20.392 8.059 -3.135 1.00 73.00 82 PRO A C 1
ATOM 627 O O . PRO A 1 82 ? 20.726 6.875 -3.179 1.00 73.00 82 PRO A O 1
ATOM 630 N N . ASN A 1 83 ? 21.261 9.060 -3.288 1.00 73.00 83 ASN A N 1
ATOM 631 C CA . ASN A 1 83 ? 22.709 8.905 -3.491 1.00 73.00 83 ASN A CA 1
ATOM 632 C C . ASN A 1 83 ? 23.143 8.346 -4.858 1.00 73.00 83 ASN A C 1
ATOM 634 O O . ASN A 1 83 ? 24.221 7.762 -4.972 1.00 73.00 83 ASN A O 1
ATOM 638 N N . ALA A 1 84 ? 22.342 8.507 -5.914 1.00 69.56 84 ALA A N 1
ATOM 639 C CA . ALA A 1 84 ? 22.870 8.310 -7.261 1.00 69.56 84 ALA A CA 1
ATOM 640 C C . ALA A 1 84 ? 23.939 9.393 -7.560 1.00 69.56 84 ALA A C 1
ATOM 642 O O . ALA A 1 84 ? 23.638 10.576 -7.392 1.00 69.56 84 ALA A O 1
ATOM 643 N N . PRO A 1 85 ? 25.167 9.023 -7.983 1.00 67.19 85 PRO A N 1
ATOM 644 C CA . PRO A 1 85 ? 26.170 9.984 -8.443 1.00 67.19 85 PRO A CA 1
ATOM 645 C C . PRO A 1 85 ? 25.597 10.847 -9.569 1.00 67.19 85 PRO A C 1
ATOM 647 O O . PRO A 1 85 ? 24.930 10.308 -10.456 1.00 67.19 85 PRO A O 1
ATOM 650 N N . ARG A 1 86 ? 25.846 12.161 -9.524 1.00 64.06 86 ARG A N 1
ATOM 651 C CA . ARG A 1 86 ? 25.320 13.118 -10.512 1.00 64.06 86 ARG A CA 1
ATOM 652 C C . ARG A 1 86 ? 25.917 12.900 -11.908 1.00 64.06 86 ARG A C 1
ATOM 654 O O . ARG A 1 86 ? 25.183 12.998 -12.882 1.00 64.06 86 ARG A O 1
ATOM 661 N N . ASP A 1 87 ? 27.178 12.478 -11.981 1.00 63.22 87 ASP A N 1
ATOM 662 C CA . ASP A 1 87 ? 27.964 12.477 -13.227 1.00 63.22 87 ASP A CA 1
ATOM 663 C C . ASP A 1 87 ? 28.109 11.080 -13.853 1.00 63.22 87 ASP A C 1
ATOM 665 O O . ASP A 1 87 ? 29.160 10.692 -14.363 1.00 63.22 87 ASP A O 1
ATOM 669 N N . ALA A 1 88 ? 27.065 10.252 -13.781 1.00 62.28 88 ALA A N 1
ATOM 670 C CA . ALA A 1 88 ? 27.121 8.931 -14.397 1.00 62.28 88 ALA A CA 1
ATOM 671 C C . ALA A 1 88 ? 27.026 9.036 -15.932 1.00 62.28 88 ALA A C 1
ATOM 673 O O . ALA A 1 88 ? 26.012 9.476 -16.459 1.00 62.28 88 ALA A O 1
ATOM 674 N N . ALA A 1 89 ? 28.026 8.511 -16.649 1.00 64.62 89 ALA A N 1
ATOM 675 C CA . ALA A 1 89 ? 28.094 8.484 -18.119 1.00 64.62 89 ALA A CA 1
ATOM 676 C C . ALA A 1 89 ? 26.960 7.707 -18.836 1.00 64.62 89 ALA A C 1
ATOM 678 O O . ALA A 1 89 ? 26.938 7.638 -20.061 1.00 64.62 89 ALA A O 1
ATOM 679 N N . LYS A 1 90 ? 26.032 7.077 -18.102 1.00 66.06 90 LYS A N 1
ATOM 680 C CA . LYS A 1 90 ? 24.880 6.353 -18.661 1.00 66.06 90 LYS A CA 1
ATOM 681 C C . LYS A 1 90 ? 23.591 6.807 -17.973 1.00 66.06 90 LYS A C 1
ATOM 683 O O . LYS A 1 90 ? 23.614 6.939 -16.743 1.00 66.06 90 LYS A O 1
ATOM 688 N N . PRO A 1 91 ? 22.469 6.944 -18.709 1.00 63.50 91 PRO A N 1
ATOM 689 C CA . PRO A 1 91 ? 21.157 7.171 -18.117 1.00 63.50 91 PRO A CA 1
ATOM 690 C C . PRO A 1 91 ? 20.885 6.109 -17.052 1.00 63.50 91 PRO A C 1
ATOM 692 O O . PRO A 1 91 ? 20.980 4.906 -17.307 1.00 63.50 91 PRO A O 1
ATOM 695 N N . ARG A 1 92 ? 20.594 6.546 -15.828 1.00 72.00 92 ARG A N 1
ATOM 696 C CA . ARG A 1 92 ? 20.209 5.654 -14.735 1.00 72.00 92 ARG A CA 1
ATOM 697 C C . ARG A 1 92 ? 18.730 5.889 -14.451 1.00 72.00 92 ARG A C 1
ATOM 699 O O . ARG A 1 92 ? 18.389 6.969 -13.970 1.00 72.00 92 ARG A O 1
ATOM 706 N N . PRO A 1 93 ? 17.861 4.893 -14.688 1.00 73.62 93 PRO A N 1
ATOM 707 C CA . PRO A 1 93 ? 16.458 4.996 -14.321 1.00 73.62 93 PRO A CA 1
ATOM 708 C C . PRO A 1 93 ? 16.325 5.420 -12.853 1.00 73.62 93 PRO A C 1
ATOM 710 O O . PRO A 1 93 ? 17.032 4.893 -11.985 1.00 73.62 93 PRO A O 1
ATOM 713 N N . PHE A 1 94 ? 15.446 6.385 -12.579 1.00 81.00 94 PHE A N 1
ATOM 714 C CA . PHE A 1 94 ? 15.205 6.954 -11.243 1.00 81.00 94 PHE A CA 1
ATOM 715 C C . PHE A 1 94 ? 16.389 7.716 -10.602 1.00 81.00 94 PHE A C 1
ATOM 717 O O . PHE A 1 94 ? 16.315 8.055 -9.414 1.00 81.00 94 PHE A O 1
ATOM 724 N N . ALA A 1 95 ? 17.471 7.996 -11.343 1.00 69.38 95 ALA A N 1
ATOM 725 C CA . ALA A 1 95 ? 18.552 8.887 -10.915 1.00 69.38 95 ALA A CA 1
ATOM 726 C C . ALA A 1 95 ? 18.314 10.311 -11.437 1.00 69.38 95 ALA A C 1
ATOM 728 O O . ALA A 1 95 ? 17.982 10.499 -12.602 1.00 69.38 95 ALA A O 1
ATOM 729 N N . GLY A 1 96 ? 18.494 11.321 -10.588 1.00 58.59 96 GLY A N 1
ATOM 730 C CA . GLY A 1 96 ? 18.438 12.718 -11.011 1.00 58.59 96 GLY A CA 1
ATOM 731 C C . GLY A 1 96 ? 18.411 13.689 -9.838 1.00 58.59 96 GLY A C 1
ATOM 732 O O . GLY A 1 96 ? 17.966 13.345 -8.744 1.00 58.59 96 GLY A O 1
ATOM 733 N N . SER A 1 97 ? 18.877 14.911 -10.086 1.00 53.25 97 SER A N 1
ATOM 734 C CA . SER A 1 97 ? 18.895 16.044 -9.151 1.00 53.25 97 SER A CA 1
ATOM 735 C C . SER A 1 97 ? 17.502 16.599 -8.813 1.00 53.25 97 SER A C 1
ATOM 737 O O . SER A 1 97 ? 17.398 17.435 -7.920 1.00 53.25 97 SER A O 1
ATOM 739 N N . GLY A 1 98 ? 16.446 16.143 -9.503 1.00 53.97 98 GLY A N 1
ATOM 740 C CA . GLY A 1 98 ? 15.161 16.844 -9.559 1.00 53.97 98 GLY A CA 1
ATOM 741 C C . GLY A 1 98 ? 13.967 16.217 -8.838 1.00 53.97 98 GLY A C 1
ATOM 742 O O . GLY A 1 98 ? 13.228 16.960 -8.206 1.00 53.97 98 GLY A O 1
ATOM 743 N N . SER A 1 99 ? 13.692 14.908 -8.935 1.00 61.16 99 SER A N 1
ATOM 744 C CA . SER A 1 99 ? 12.357 14.430 -8.490 1.00 61.16 99 SER A CA 1
ATOM 745 C C . SER A 1 99 ? 12.108 12.918 -8.526 1.00 61.16 99 SER A C 1
ATOM 747 O O . SER A 1 99 ? 11.150 12.463 -7.891 1.00 61.16 99 SER A O 1
ATOM 749 N N . GLY A 1 100 ? 12.944 12.131 -9.211 1.00 81.31 100 GLY A N 1
ATOM 750 C CA . GLY A 1 100 ? 12.710 10.699 -9.420 1.00 81.31 100 GLY A CA 1
ATOM 751 C C . GLY A 1 100 ? 11.950 10.407 -10.712 1.00 81.31 100 GLY A C 1
ATOM 752 O O . GLY A 1 100 ? 11.662 11.305 -11.494 1.00 81.31 100 GLY A O 1
ATOM 753 N N . GLY A 1 101 ? 11.636 9.138 -10.938 1.00 88.00 101 GLY A N 1
ATOM 754 C CA . GLY A 1 101 ? 10.936 8.675 -12.137 1.00 88.00 101 GLY A CA 1
ATOM 755 C C . GLY A 1 101 ? 9.602 8.007 -11.816 1.00 88.00 101 GLY A C 1
ATOM 756 O O . GLY A 1 101 ? 9.375 7.580 -10.678 1.00 88.00 101 GLY A O 1
ATOM 757 N N . LEU A 1 102 ? 8.750 7.911 -12.830 1.00 90.75 102 LEU A N 1
ATOM 758 C CA . LEU A 1 102 ? 7.504 7.152 -12.858 1.00 90.75 102 LEU A CA 1
ATOM 759 C C . LEU A 1 102 ? 7.661 5.951 -13.781 1.00 90.75 102 LEU A C 1
ATOM 761 O O . LEU A 1 102 ? 8.276 6.060 -14.839 1.00 90.75 102 LEU A O 1
ATOM 765 N N . ALA A 1 103 ? 7.087 4.821 -13.390 1.00 94.38 103 ALA A N 1
ATOM 766 C CA . ALA A 1 103 ? 6.959 3.657 -14.255 1.00 94.38 103 ALA A CA 1
ATOM 767 C C . ALA A 1 103 ? 5.764 2.800 -13.838 1.00 94.38 103 ALA A C 1
ATOM 769 O O . ALA A 1 103 ? 5.307 2.869 -12.692 1.00 94.38 103 ALA A O 1
ATOM 770 N N . VAL A 1 104 ? 5.312 1.939 -14.747 1.00 95.81 104 VAL A N 1
ATOM 771 C CA . VAL A 1 104 ? 4.326 0.897 -14.447 1.00 95.81 104 VAL A CA 1
ATOM 772 C C . VAL A 1 104 ? 5.022 -0.455 -14.328 1.00 95.81 104 VAL A C 1
ATOM 774 O O . VAL A 1 104 ? 5.919 -0.786 -15.098 1.00 95.81 104 VAL A O 1
ATOM 777 N N . SER A 1 105 ? 4.620 -1.257 -13.348 1.00 97.12 105 SER A N 1
ATOM 778 C CA . SER A 1 105 ? 5.125 -2.615 -13.112 1.00 97.12 105 SER A CA 1
ATOM 779 C C . SER A 1 105 ? 3.989 -3.571 -12.773 1.00 97.12 105 SER A C 1
ATOM 781 O O . SER A 1 105 ? 2.886 -3.139 -12.445 1.00 97.12 105 SER A O 1
ATOM 783 N N . ARG A 1 106 ? 4.252 -4.880 -12.829 1.00 96.75 106 ARG A N 1
ATOM 784 C CA . ARG A 1 106 ? 3.337 -5.895 -12.285 1.00 96.75 106 ARG A CA 1
ATOM 785 C C . ARG A 1 106 ? 3.529 -6.060 -10.788 1.00 96.75 106 ARG A C 1
ATOM 787 O O . ARG A 1 106 ? 4.645 -6.289 -10.334 1.00 96.75 106 ARG A O 1
ATOM 794 N N . VAL A 1 107 ? 2.434 -6.066 -10.041 1.00 96.44 107 VAL A N 1
ATOM 795 C CA . VAL A 1 107 ? 2.430 -6.329 -8.599 1.00 96.44 107 VAL A CA 1
ATOM 796 C C . VAL A 1 107 ? 2.834 -7.786 -8.306 1.00 96.44 107 VAL A C 1
ATOM 798 O O . VAL A 1 107 ? 2.458 -8.688 -9.059 1.00 96.44 107 VAL A O 1
ATOM 801 N N . PRO A 1 108 ? 3.579 -8.065 -7.217 1.00 96.19 108 PRO A N 1
ATOM 802 C CA . PRO A 1 108 ? 4.229 -7.128 -6.288 1.00 96.19 108 PRO A CA 1
ATOM 803 C C . PRO A 1 108 ? 5.700 -6.825 -6.655 1.00 96.19 108 PRO A C 1
ATOM 805 O O . PRO A 1 108 ? 6.543 -6.635 -5.780 1.00 96.19 108 PRO A O 1
ATOM 808 N N . TRP A 1 109 ? 6.052 -6.810 -7.942 1.00 97.06 109 TRP A N 1
ATOM 809 C CA . TRP A 1 109 ? 7.421 -6.599 -8.429 1.00 97.06 109 TRP A CA 1
ATOM 810 C C . TRP A 1 109 ? 7.637 -5.180 -8.967 1.00 97.06 109 TRP A C 1
ATOM 812 O O . TRP A 1 109 ? 6.693 -4.484 -9.305 1.00 97.06 109 TRP A O 1
ATOM 822 N N . LEU A 1 110 ? 8.901 -4.756 -9.079 1.00 95.31 110 LEU A N 1
ATOM 823 C CA . LEU A 1 110 ? 9.298 -3.430 -9.588 1.00 95.31 110 LEU A CA 1
ATOM 824 C C . LEU A 1 110 ? 10.039 -3.500 -10.933 1.00 95.31 110 LEU A C 1
ATOM 826 O O . LEU A 1 110 ? 10.896 -2.670 -11.234 1.00 95.31 110 LEU A O 1
ATOM 830 N N . SER A 1 111 ? 9.749 -4.516 -11.747 1.00 94.75 111 SER A N 1
ATOM 831 C CA . SER A 1 111 ? 10.193 -4.506 -13.144 1.00 94.75 111 SER A CA 1
ATOM 832 C C . SER A 1 111 ? 9.368 -3.481 -13.912 1.00 94.75 111 SER A C 1
ATOM 834 O O . SER A 1 111 ? 8.188 -3.723 -14.155 1.00 94.75 111 SER A O 1
ATOM 836 N N . ALA A 1 112 ? 9.982 -2.354 -14.270 1.00 94.81 112 ALA A N 1
ATOM 837 C CA . ALA A 1 112 ? 9.358 -1.328 -15.098 1.00 94.81 112 ALA A CA 1
ATOM 838 C C . ALA A 1 112 ? 9.025 -1.899 -16.486 1.00 94.81 112 ALA A C 1
ATOM 840 O O . ALA A 1 112 ? 9.929 -2.200 -17.266 1.00 94.81 112 ALA A O 1
ATOM 841 N N . LEU A 1 113 ? 7.734 -2.066 -16.757 1.00 96.62 113 LEU A N 1
ATOM 842 C CA . LEU A 1 113 ? 7.160 -2.502 -18.034 1.00 96.62 113 LEU A CA 1
ATOM 843 C C . LEU A 1 113 ? 6.961 -1.344 -19.012 1.00 96.62 113 LEU A C 1
ATOM 845 O O . LEU A 1 113 ? 6.650 -1.564 -20.177 1.00 96.62 113 LEU A O 1
ATOM 849 N N . THR A 1 114 ? 7.160 -0.124 -18.533 1.00 95.25 114 THR A N 1
ATOM 850 C CA . THR A 1 114 ? 7.217 1.098 -19.324 1.00 95.25 114 THR A CA 1
ATOM 851 C C . THR A 1 114 ? 8.621 1.669 -19.268 1.00 95.25 114 THR A C 1
ATOM 853 O O . THR A 1 114 ? 9.394 1.366 -18.349 1.00 95.25 114 THR A O 1
ATOM 856 N N . ASP A 1 115 ? 8.928 2.556 -20.201 1.00 92.94 115 ASP A N 1
ATO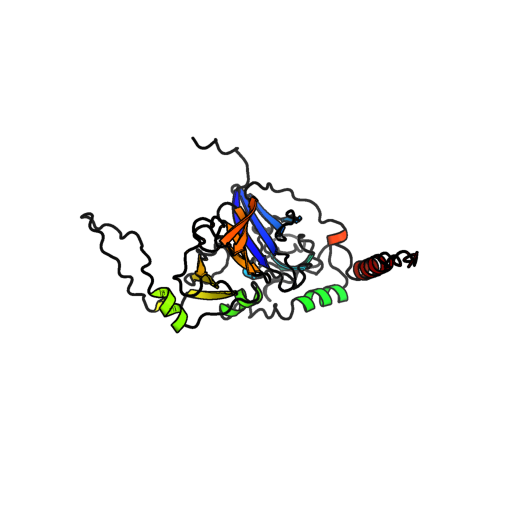M 857 C CA . ASP A 1 115 ? 10.032 3.481 -20.025 1.00 92.94 115 ASP A CA 1
ATOM 858 C C . ASP A 1 115 ? 9.787 4.356 -18.797 1.00 92.94 115 ASP A C 1
ATOM 860 O O . ASP A 1 115 ? 8.650 4.585 -18.361 1.00 92.94 115 ASP A O 1
ATOM 864 N N . VAL A 1 116 ? 10.887 4.776 -18.176 1.00 90.94 116 VAL A N 1
ATOM 865 C CA . VAL A 1 116 ? 10.818 5.605 -16.979 1.00 90.94 116 VAL A CA 1
ATOM 866 C C . VAL A 1 116 ? 10.644 7.047 -17.413 1.00 90.94 116 VAL A C 1
ATOM 868 O O . VAL A 1 116 ? 11.492 7.586 -18.123 1.00 90.94 116 VAL A O 1
ATOM 871 N N . VAL A 1 117 ? 9.569 7.675 -16.952 1.00 88.75 117 VAL A N 1
ATOM 872 C CA . VAL A 1 117 ? 9.247 9.074 -17.251 1.00 88.75 117 VAL A CA 1
ATOM 873 C C . VAL A 1 117 ? 9.701 9.949 -16.084 1.00 88.75 117 VAL A C 1
ATOM 875 O O . VAL A 1 117 ? 9.475 9.605 -14.921 1.00 88.75 117 VAL A O 1
ATOM 878 N N . GLY A 1 118 ? 10.367 11.070 -16.369 1.00 82.19 118 GLY A N 1
ATOM 879 C CA . GLY A 1 118 ? 10.751 12.040 -15.341 1.00 82.19 118 GLY A CA 1
ATOM 880 C C . GLY A 1 118 ? 9.523 12.618 -14.633 1.00 82.19 118 GLY A C 1
ATOM 881 O O . GLY A 1 118 ? 8.513 12.903 -15.267 1.00 82.19 118 GLY A O 1
ATOM 882 N N . ARG A 1 119 ? 9.583 12.789 -13.306 1.00 74.25 119 ARG A N 1
ATOM 883 C CA . ARG A 1 119 ? 8.443 13.316 -12.524 1.00 74.25 119 ARG A CA 1
ATOM 884 C C . ARG A 1 119 ? 8.201 14.809 -12.700 1.00 74.25 119 ARG A C 1
ATOM 886 O O . ARG A 1 119 ? 7.132 15.291 -12.347 1.00 74.25 119 ARG A O 1
ATOM 893 N N . THR A 1 120 ? 9.203 15.548 -13.155 1.00 68.75 120 THR A N 1
ATOM 894 C CA . THR A 1 120 ? 9.100 16.984 -13.425 1.00 68.75 120 THR A CA 1
ATOM 895 C C . THR A 1 120 ? 9.560 17.256 -14.851 1.00 68.75 120 THR A C 1
ATOM 897 O O . THR A 1 120 ? 10.486 16.601 -15.329 1.00 68.75 120 THR A O 1
ATOM 900 N N . PHE A 1 121 ? 8.966 18.254 -15.509 1.00 54.19 121 PHE A N 1
ATOM 901 C CA . PHE A 1 121 ? 9.349 18.669 -16.868 1.00 54.19 121 PHE A CA 1
ATOM 902 C C . PHE A 1 121 ? 10.842 19.013 -16.994 1.00 54.19 121 PHE A C 1
ATOM 904 O O . PHE A 1 121 ? 11.440 18.795 -18.038 1.00 54.19 121 PHE A O 1
ATOM 911 N N . MET A 1 122 ? 11.469 19.484 -15.910 1.00 54.88 122 MET A N 1
ATOM 912 C CA . MET A 1 122 ? 12.908 19.783 -15.863 1.00 54.88 122 MET A CA 1
ATOM 913 C C . MET A 1 122 ? 13.792 18.587 -15.476 1.00 54.88 122 MET A C 1
ATOM 915 O O . MET A 1 122 ? 15.004 18.733 -15.330 1.00 54.88 122 MET A O 1
ATOM 919 N N . SER A 1 123 ? 13.214 17.408 -15.239 1.00 61.47 123 SER A N 1
ATOM 920 C CA . SER A 1 123 ? 13.986 16.227 -14.868 1.00 61.47 123 SER A CA 1
ATOM 921 C C . SER A 1 123 ? 14.280 15.350 -16.080 1.00 61.47 123 SER A C 1
ATOM 923 O O . SER A 1 123 ? 13.412 14.643 -16.576 1.00 61.47 123 SER A O 1
ATOM 925 N N . ASN A 1 124 ? 15.557 15.264 -16.452 1.00 60.66 124 ASN A N 1
ATOM 926 C CA . ASN A 1 124 ? 16.067 14.199 -17.326 1.00 60.66 124 ASN A CA 1
ATOM 927 C C . ASN A 1 124 ? 16.137 12.836 -16.595 1.00 60.66 124 ASN A C 1
ATOM 929 O O . ASN A 1 124 ? 16.891 11.950 -16.991 1.00 60.66 124 ASN A O 1
ATOM 933 N N . SER A 1 125 ? 15.394 12.654 -15.493 1.00 65.62 125 SER A N 1
ATOM 934 C CA . SER A 1 125 ? 15.361 11.411 -14.715 1.00 65.62 125 SER A CA 1
ATOM 935 C C . SER A 1 125 ? 14.380 10.424 -15.335 1.00 65.62 125 SER A C 1
ATOM 937 O O . SER A 1 125 ? 13.380 10.043 -14.731 1.00 65.62 125 SER A O 1
ATOM 939 N N . GLY A 1 126 ? 14.677 10.034 -16.565 1.00 75.31 126 GLY A N 1
ATOM 940 C CA . GLY A 1 126 ? 13.924 9.066 -17.337 1.00 75.31 126 GLY A CA 1
ATOM 941 C C . GLY A 1 126 ? 14.842 8.275 -18.255 1.00 75.31 126 GLY A C 1
ATOM 942 O O . GLY A 1 126 ? 16.062 8.450 -18.246 1.00 75.31 126 GLY A O 1
ATOM 943 N N . GLY A 1 127 ? 14.257 7.368 -19.018 1.00 86.38 127 GLY A N 1
ATOM 944 C CA . GLY A 1 127 ? 14.984 6.601 -20.015 1.00 86.38 127 GLY A CA 1
ATOM 945 C C . GLY A 1 127 ? 14.428 5.200 -20.213 1.00 86.38 127 GLY A C 1
ATOM 946 O O . GLY A 1 127 ? 13.525 4.775 -19.481 1.00 86.38 127 GLY A O 1
ATOM 947 N N . PRO A 1 128 ? 14.996 4.478 -21.190 1.00 88.75 128 PRO A N 1
ATOM 948 C CA . PRO A 1 128 ? 14.502 3.172 -21.567 1.00 88.75 128 PRO A CA 1
ATOM 949 C C . PRO A 1 128 ? 14.589 2.197 -20.396 1.00 88.75 128 PRO A C 1
ATOM 951 O O . PRO A 1 128 ? 15.620 2.100 -19.714 1.00 88.75 128 PRO A O 1
ATOM 954 N N . SER A 1 129 ? 13.511 1.455 -20.157 1.00 90.75 129 SER A N 1
ATOM 955 C CA . SER A 1 129 ? 13.548 0.354 -19.196 1.00 90.75 129 SER A CA 1
ATOM 956 C C . SER A 1 129 ? 14.080 -0.915 -19.854 1.00 90.75 129 SER A C 1
ATOM 958 O O . SER A 1 129 ? 13.691 -1.286 -20.956 1.00 90.75 129 SER A O 1
ATOM 960 N N . LYS A 1 130 ? 14.905 -1.675 -19.120 1.00 90.56 130 LYS A N 1
ATOM 961 C CA . LYS A 1 130 ? 15.357 -3.016 -19.536 1.00 90.56 130 LYS A CA 1
ATOM 962 C C . LYS A 1 130 ? 14.189 -3.977 -19.814 1.00 90.56 130 LYS A C 1
ATOM 964 O O . LYS A 1 130 ? 14.362 -4.966 -20.522 1.00 90.56 130 LYS A O 1
ATOM 969 N N . HIS A 1 131 ? 13.040 -3.747 -19.183 1.00 93.25 131 HIS A N 1
ATOM 970 C CA . HIS A 1 131 ? 11.851 -4.593 -19.293 1.00 93.25 131 HIS A CA 1
ATOM 971 C C . HIS A 1 131 ? 10.673 -3.858 -19.938 1.00 93.25 131 HIS A C 1
ATOM 973 O O . HIS A 1 131 ? 9.544 -4.325 -19.807 1.00 93.25 131 HIS A O 1
ATOM 979 N N . ALA A 1 132 ? 10.941 -2.732 -20.609 1.00 94.19 132 ALA A N 1
ATOM 980 C CA . ALA A 1 132 ? 9.938 -2.000 -21.362 1.00 94.19 132 ALA A CA 1
ATOM 981 C C . ALA A 1 132 ? 9.246 -2.924 -22.370 1.00 94.19 132 ALA A C 1
ATOM 983 O O . ALA A 1 132 ? 9.895 -3.695 -23.082 1.00 94.19 132 ALA A O 1
ATOM 984 N N . LEU A 1 133 ? 7.919 -2.856 -22.395 1.00 95.75 133 LEU A N 1
ATOM 985 C CA . LEU A 1 133 ? 7.092 -3.531 -23.383 1.00 95.75 133 LEU A CA 1
ATOM 986 C C . LEU A 1 133 ? 7.056 -2.733 -24.693 1.00 95.75 133 LEU A C 1
ATOM 988 O O . LEU A 1 133 ? 7.679 -1.675 -24.816 1.00 95.75 133 LEU A O 1
ATOM 992 N N . THR A 1 134 ? 6.318 -3.232 -25.684 1.00 94.94 134 THR A N 1
ATOM 993 C CA . THR A 1 134 ? 6.098 -2.486 -26.932 1.00 94.94 134 THR A CA 1
ATOM 994 C C . THR A 1 134 ? 5.404 -1.150 -26.650 1.00 94.94 134 THR A C 1
ATOM 996 O O . THR A 1 134 ? 4.650 -1.039 -25.686 1.00 94.94 134 THR A O 1
ATOM 999 N N . ALA A 1 135 ? 5.621 -0.132 -27.489 1.00 94.56 135 ALA A N 1
ATOM 1000 C CA . ALA A 1 135 ? 5.037 1.199 -27.280 1.00 94.56 135 ALA A CA 1
ATOM 1001 C C . ALA A 1 135 ? 3.504 1.161 -27.103 1.00 94.56 135 ALA A C 1
ATOM 1003 O O . ALA A 1 135 ? 2.972 1.812 -26.209 1.00 94.56 135 ALA A O 1
ATOM 1004 N N . ALA A 1 136 ? 2.807 0.326 -27.882 1.00 94.38 136 ALA A N 1
ATOM 1005 C CA . ALA A 1 136 ? 1.364 0.123 -27.751 1.00 94.38 136 ALA A CA 1
ATOM 1006 C C . ALA A 1 136 ? 0.971 -0.489 -26.390 1.00 94.38 136 ALA A C 1
ATOM 1008 O O . ALA A 1 136 ? 0.020 -0.045 -25.755 1.00 94.38 136 ALA A O 1
ATOM 1009 N N . GLU A 1 137 ? 1.717 -1.483 -25.898 1.00 95.25 137 GLU A N 1
ATOM 1010 C CA . GLU A 1 137 ? 1.476 -2.063 -24.571 1.00 95.25 137 GLU A CA 1
ATOM 1011 C C . GLU A 1 137 ? 1.799 -1.084 -23.439 1.00 95.25 137 GLU A C 1
ATOM 1013 O O . GLU A 1 137 ? 1.097 -1.072 -22.430 1.00 95.25 137 GLU A O 1
ATOM 1018 N N . GLN A 1 138 ? 2.8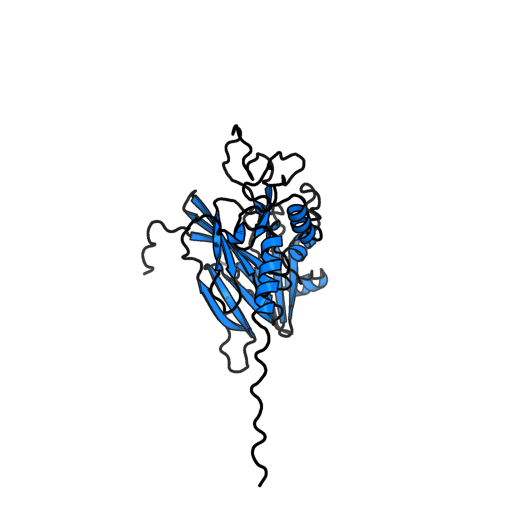36 -0.259 -23.596 1.00 95.06 138 GLN A N 1
ATOM 1019 C CA . GLN A 1 138 ? 3.148 0.797 -22.638 1.00 95.06 138 GLN A CA 1
ATOM 1020 C C . GLN A 1 138 ? 2.026 1.832 -22.568 1.00 95.06 138 GLN A C 1
ATOM 1022 O O . GLN A 1 138 ? 1.625 2.193 -21.465 1.00 95.06 138 GLN A O 1
ATOM 1027 N N . GLN A 1 139 ? 1.490 2.266 -23.714 1.00 93.12 139 GLN A N 1
ATOM 1028 C CA . GLN A 1 139 ? 0.361 3.194 -23.753 1.00 93.12 139 GLN A CA 1
ATOM 1029 C C . GLN A 1 139 ? -0.858 2.602 -23.043 1.00 93.12 139 GLN A C 1
ATOM 1031 O O . GLN A 1 139 ? -1.392 3.233 -22.139 1.00 93.12 139 GLN A O 1
ATOM 1036 N N . ASN A 1 140 ? -1.201 1.340 -23.331 1.00 92.94 140 ASN A N 1
ATOM 1037 C CA . ASN A 1 140 ? -2.283 0.644 -22.631 1.00 92.94 140 ASN A CA 1
ATOM 1038 C C . ASN A 1 140 ? -2.073 0.621 -21.108 1.00 92.94 140 ASN A C 1
ATOM 1040 O O . ASN A 1 140 ? -3.029 0.753 -20.349 1.00 92.94 140 ASN A O 1
ATOM 1044 N N . LEU A 1 141 ? -0.831 0.433 -20.642 1.00 93.62 141 LEU A N 1
ATOM 1045 C CA . LEU A 1 141 ? -0.513 0.485 -19.215 1.00 93.62 141 LEU A CA 1
ATOM 1046 C C . LEU A 1 141 ? -0.689 1.889 -18.639 1.00 93.62 141 LEU A C 1
ATOM 1048 O O . LEU A 1 141 ? -1.209 2.005 -17.536 1.00 93.62 141 LEU A O 1
ATOM 1052 N N . TRP A 1 142 ? -0.270 2.937 -19.346 1.00 92.44 142 TRP A N 1
ATOM 1053 C CA . TRP A 1 142 ? -0.463 4.316 -18.898 1.00 92.44 142 TRP A CA 1
ATOM 1054 C C . TRP A 1 142 ? -1.941 4.707 -18.867 1.00 92.44 142 TRP A C 1
ATOM 1056 O O . TRP A 1 142 ? -2.380 5.310 -17.888 1.00 92.44 142 TRP A O 1
ATOM 1066 N N . ASP A 1 143 ? -2.726 4.281 -19.855 1.00 90.31 143 ASP A N 1
ATOM 1067 C CA . ASP A 1 143 ? -4.167 4.544 -19.943 1.00 90.31 143 ASP A CA 1
ATOM 1068 C C . ASP A 1 143 ? -4.935 3.978 -18.741 1.00 90.31 143 ASP A C 1
ATOM 1070 O O . ASP A 1 143 ? -5.860 4.619 -18.242 1.00 90.31 143 ASP A O 1
ATOM 1074 N N . MET A 1 144 ? -4.492 2.842 -18.180 1.00 89.50 144 MET A N 1
ATOM 1075 C CA . MET A 1 144 ? -5.059 2.291 -16.935 1.00 89.50 144 MET A CA 1
ATOM 1076 C C . MET A 1 144 ? -4.935 3.239 -15.736 1.00 89.50 144 MET A C 1
ATOM 1078 O O . MET A 1 144 ? -5.677 3.095 -14.764 1.00 89.50 144 MET A O 1
ATOM 1082 N N . PHE A 1 145 ? -3.984 4.174 -15.773 1.00 85.81 145 PHE A N 1
ATOM 1083 C CA . PHE A 1 145 ? -3.726 5.126 -14.699 1.00 85.81 145 PHE A CA 1
ATOM 1084 C C . PHE A 1 145 ? -4.010 6.578 -15.099 1.00 85.81 145 PHE A C 1
ATOM 1086 O O . PHE A 1 145 ? -4.023 7.421 -14.209 1.00 85.81 145 PHE A O 1
ATOM 1093 N N . HIS A 1 146 ? -4.282 6.890 -16.372 1.00 71.44 146 HIS A N 1
ATOM 1094 C CA . HIS A 1 146 ? -4.479 8.265 -16.851 1.00 71.44 146 HIS A CA 1
ATOM 1095 C C . HIS A 1 146 ? -5.599 9.011 -16.107 1.00 71.44 146 HIS A C 1
ATOM 1097 O O . HIS A 1 146 ? -5.405 10.164 -15.744 1.00 71.44 146 HIS A O 1
ATOM 1103 N N . VAL A 1 147 ? -6.692 8.334 -15.731 1.00 55.47 147 VAL A N 1
ATOM 1104 C CA . VAL A 1 147 ? -7.787 8.917 -14.917 1.00 55.47 147 VAL A CA 1
ATOM 1105 C C . VAL A 1 147 ? -7.329 9.321 -13.499 1.00 55.47 147 VAL A C 1
ATOM 1107 O O . VAL A 1 147 ? -7.996 10.078 -12.803 1.00 55.47 147 VAL A O 1
ATOM 1110 N N . CYS A 1 148 ? -6.185 8.811 -13.038 1.00 52.34 148 CYS A N 1
ATOM 1111 C CA . CYS A 1 148 ? -5.626 9.058 -11.705 1.00 52.34 148 CYS A CA 1
ATOM 1112 C C . CYS A 1 148 ? -4.293 9.823 -11.720 1.00 52.34 148 CYS A C 1
ATOM 1114 O O . CYS A 1 148 ? -3.780 10.153 -10.646 1.00 52.34 148 CYS A O 1
ATOM 1116 N N . LEU A 1 149 ? -3.709 10.034 -12.903 1.00 57.38 149 LEU A N 1
ATOM 1117 C CA . LEU A 1 149 ? -2.426 10.705 -13.119 1.00 57.38 149 LEU A CA 1
ATOM 1118 C C . LEU A 1 149 ? -2.602 12.081 -13.763 1.00 57.38 149 LEU A C 1
ATOM 1120 O O . LEU A 1 149 ? -1.621 12.607 -14.287 1.00 57.38 149 LEU A O 1
ATOM 1124 N N . ASP A 1 150 ? -3.788 12.692 -13.661 1.00 53.28 150 ASP A N 1
ATOM 1125 C CA . ASP A 1 150 ? -3.904 14.152 -13.642 1.00 53.28 150 ASP A CA 1
ATOM 1126 C C . ASP A 1 150 ? -3.077 14.645 -12.453 1.00 53.28 150 ASP A C 1
ATOM 1128 O O . ASP A 1 150 ? -3.580 14.913 -11.365 1.00 53.28 150 ASP A O 1
ATOM 1132 N N . PHE A 1 151 ? -1.757 14.643 -12.623 1.00 50.03 151 PHE A N 1
ATOM 1133 C CA . PHE A 1 151 ? -0.829 15.304 -11.750 1.00 50.03 151 PHE A CA 1
ATOM 1134 C C . PHE A 1 151 ? -1.210 16.772 -11.894 1.00 50.03 151 PHE A C 1
ATOM 1136 O O . PHE A 1 151 ? -0.937 17.346 -12.954 1.00 50.03 151 PHE A O 1
ATOM 1143 N N . PRO A 1 152 ? -1.804 17.412 -10.866 1.00 44.41 152 PRO A N 1
ATOM 1144 C CA . PRO A 1 152 ? -1.613 18.842 -10.799 1.00 44.41 152 PRO A CA 1
ATOM 1145 C C . PRO A 1 152 ? -0.096 19.004 -10.819 1.00 44.41 152 PRO A C 1
ATOM 1147 O O . PRO A 1 152 ? 0.613 18.239 -10.149 1.00 44.41 152 PRO A O 1
ATOM 1150 N N . ASP A 1 153 ? 0.382 19.874 -11.704 1.00 46.94 153 ASP A N 1
ATOM 1151 C CA . ASP A 1 153 ? 1.778 20.273 -11.823 1.00 46.94 153 ASP A CA 1
ATOM 1152 C C . ASP A 1 153 ? 2.500 20.064 -10.477 1.00 46.94 153 ASP A C 1
ATOM 1154 O O . ASP A 1 153 ? 2.010 20.548 -9.463 1.00 46.94 153 ASP A O 1
ATOM 1158 N N . PRO A 1 154 ? 3.618 19.325 -10.391 1.00 41.75 154 PRO A N 1
ATOM 1159 C CA . PRO A 1 154 ? 4.297 19.070 -9.119 1.00 41.75 154 PRO A CA 1
ATOM 1160 C C . PRO A 1 154 ? 4.705 20.344 -8.348 1.00 41.75 154 PRO A C 1
A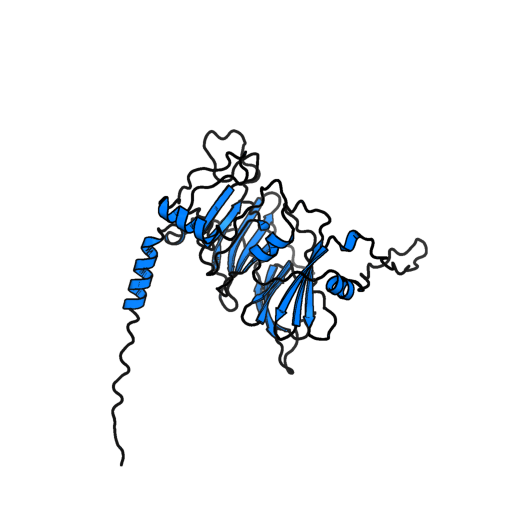TOM 1162 O O . PRO A 1 154 ? 5.103 20.237 -7.185 1.00 41.75 154 PRO A O 1
ATOM 1165 N N . THR A 1 155 ? 4.624 21.529 -8.965 1.00 40.97 155 THR A N 1
ATOM 1166 C CA . THR A 1 155 ? 4.733 22.834 -8.294 1.00 40.97 155 THR A CA 1
ATOM 1167 C C . THR A 1 155 ? 3.424 23.306 -7.640 1.00 40.97 155 THR A C 1
ATOM 1169 O O . THR A 1 155 ? 3.465 23.998 -6.622 1.00 40.97 155 THR A O 1
ATOM 1172 N N . TYR A 1 156 ? 2.277 22.853 -8.138 1.00 39.16 156 TYR A N 1
ATOM 1173 C CA . TYR A 1 156 ? 0.966 22.925 -7.510 1.00 39.16 156 TYR A CA 1
ATOM 1174 C C . TYR A 1 156 ? 0.717 21.652 -6.696 1.00 39.16 156 TYR A C 1
ATOM 1176 O O . TYR A 1 156 ? 0.246 20.623 -7.177 1.00 39.16 156 TYR A O 1
ATOM 1184 N N . LEU A 1 157 ? 0.992 21.740 -5.395 1.00 41.72 157 LEU A N 1
ATOM 1185 C CA . LEU A 1 157 ? 0.320 20.900 -4.408 1.00 41.72 157 LEU A CA 1
ATOM 1186 C C . LEU A 1 157 ? -1.188 21.177 -4.529 1.00 41.72 157 LEU A C 1
ATOM 1188 O O . LEU A 1 157 ? -1.706 22.036 -3.821 1.00 41.72 157 LEU A O 1
ATOM 1192 N N . GLY A 1 158 ? -1.857 20.512 -5.476 1.00 44.12 158 GLY A N 1
ATOM 1193 C CA . GLY A 1 158 ? -3.303 20.567 -5.638 1.00 44.12 158 GLY A CA 1
ATOM 1194 C C . GLY A 1 158 ? -3.998 20.252 -4.317 1.00 44.12 158 GLY A C 1
ATOM 1195 O O . GLY A 1 158 ? -3.382 19.681 -3.409 1.00 44.12 158 GLY A O 1
ATOM 1196 N N . GLU A 1 159 ? -5.263 20.662 -4.222 1.00 49.75 159 GLU A N 1
ATOM 1197 C CA . GLU A 1 159 ? -6.121 20.466 -3.052 1.00 49.75 159 GLU A CA 1
ATOM 1198 C C . GLU A 1 159 ? -5.811 19.121 -2.361 1.00 49.75 159 GLU A C 1
ATOM 1200 O O . GLU A 1 159 ? -5.827 18.079 -3.031 1.00 49.75 159 GLU A O 1
ATOM 1205 N N . PRO A 1 160 ? -5.490 19.109 -1.048 1.00 52.12 160 PRO A N 1
ATOM 1206 C CA . PRO A 1 160 ? -5.143 17.904 -0.281 1.00 52.12 160 PRO A CA 1
ATOM 1207 C C . PRO A 1 160 ? -6.096 16.713 -0.493 1.00 52.12 160 PRO A C 1
ATOM 1209 O O . PRO A 1 160 ? -5.714 15.559 -0.278 1.00 52.12 160 PRO A O 1
ATOM 1212 N N . ASP A 1 161 ? -7.313 17.010 -0.941 1.00 51.34 161 ASP A N 1
ATOM 1213 C CA . ASP A 1 161 ? -8.405 16.099 -1.248 1.00 51.34 161 ASP A CA 1
ATOM 1214 C C . ASP A 1 161 ? -8.108 15.127 -2.400 1.00 51.34 161 ASP A C 1
ATOM 1216 O O . ASP A 1 161 ? -8.507 13.962 -2.333 1.00 51.34 161 ASP A O 1
ATOM 1220 N N . ALA A 1 162 ? -7.346 15.543 -3.418 1.00 56.59 162 ALA A N 1
ATOM 1221 C CA . ALA A 1 162 ? -7.094 14.712 -4.599 1.00 56.59 162 ALA A CA 1
ATOM 1222 C C . ALA A 1 162 ? -6.243 13.471 -4.279 1.00 56.59 162 ALA A C 1
ATOM 1224 O O . ALA A 1 162 ? -6.412 12.408 -4.877 1.00 56.59 162 ALA A O 1
ATOM 1225 N N . TRP A 1 163 ? -5.327 13.570 -3.309 1.00 60.25 163 TRP A N 1
ATOM 1226 C CA . TRP A 1 163 ? -4.413 12.472 -2.996 1.00 60.25 163 TRP A CA 1
ATOM 1227 C C . TRP A 1 163 ? -5.112 11.298 -2.306 1.00 60.25 163 TRP A C 1
ATOM 1229 O O . TRP A 1 163 ? -4.897 10.158 -2.724 1.00 60.25 163 TRP A O 1
ATOM 1239 N N . LEU A 1 164 ? -5.932 11.533 -1.272 1.00 63.09 164 LEU A N 1
ATOM 1240 C CA . LEU A 1 164 ? -6.547 10.411 -0.559 1.00 63.09 164 LEU A CA 1
ATOM 1241 C C . LEU A 1 164 ? -7.629 9.748 -1.410 1.00 63.09 164 LEU A C 1
ATOM 1243 O O . LEU A 1 164 ? -7.622 8.527 -1.516 1.00 63.09 164 LEU A O 1
ATOM 1247 N N . ALA A 1 165 ? -8.466 10.529 -2.096 1.00 60.94 165 ALA A N 1
ATOM 1248 C CA . ALA A 1 165 ? -9.439 9.979 -3.037 1.00 60.94 165 ALA A CA 1
ATOM 1249 C C . ALA A 1 165 ? -8.761 9.109 -4.116 1.00 60.94 165 ALA A C 1
ATOM 1251 O O . ALA A 1 165 ? -9.240 8.019 -4.422 1.00 60.94 165 ALA A O 1
ATOM 1252 N N . ALA A 1 166 ? -7.596 9.534 -4.626 1.00 60.91 166 ALA A N 1
ATOM 1253 C CA . ALA A 1 166 ? -6.865 8.793 -5.652 1.00 60.91 166 ALA A CA 1
ATOM 1254 C C . ALA A 1 166 ? -6.065 7.583 -5.127 1.00 60.91 166 ALA A C 1
ATOM 1256 O O . ALA A 1 166 ? -5.801 6.654 -5.885 1.00 60.91 166 ALA A O 1
ATOM 1257 N N . GLN A 1 167 ? -5.619 7.577 -3.867 1.00 65.69 167 GLN A N 1
ATOM 1258 C CA . GLN A 1 167 ? -4.848 6.456 -3.294 1.00 65.69 167 GLN A CA 1
ATOM 1259 C C . GLN A 1 167 ? -5.685 5.412 -2.581 1.00 65.69 167 GLN A C 1
ATOM 1261 O O . GLN A 1 167 ? -5.207 4.317 -2.281 1.00 65.69 167 GLN A O 1
ATOM 1266 N N . GLN A 1 168 ? -6.874 5.819 -2.192 1.00 73.38 168 GLN A N 1
ATOM 1267 C CA . GLN A 1 168 ? -7.604 5.240 -1.101 1.00 73.38 168 GLN A CA 1
ATOM 1268 C C . GLN A 1 168 ? -9.089 5.428 -1.485 1.00 73.38 168 GLN A C 1
ATOM 1270 O O . GLN A 1 168 ? -9.755 6.360 -1.038 1.00 73.38 168 GLN A O 1
ATOM 1275 N N . PRO A 1 169 ? -9.616 4.553 -2.367 1.00 75.75 169 PRO A N 1
ATOM 1276 C CA . PRO A 1 169 ? -10.927 4.716 -2.987 1.00 75.75 169 PRO A CA 1
ATOM 1277 C C . PRO A 1 169 ? -12.065 4.580 -1.971 1.00 75.75 169 PRO A C 1
ATOM 1279 O O . PRO A 1 169 ? -12.162 3.583 -1.272 1.00 75.75 169 PRO A O 1
ATOM 1282 N N . GLY A 1 170 ? -12.969 5.553 -1.913 1.00 82.12 170 GLY A N 1
ATOM 1283 C CA . GLY A 1 170 ? -14.149 5.505 -1.040 1.00 82.12 170 GLY A CA 1
ATOM 1284 C C . GLY A 1 170 ? -14.062 6.383 0.205 1.00 82.12 170 GLY A C 1
ATOM 1285 O O . GLY A 1 170 ? -15.076 6.553 0.882 1.00 82.12 170 GLY A O 1
ATOM 1286 N N . TRP A 1 171 ? -12.905 6.991 0.499 1.00 84.44 171 TRP A N 1
ATOM 1287 C CA . TRP A 1 171 ? -12.860 8.033 1.525 1.00 84.44 171 TRP A CA 1
ATOM 1288 C C . TRP A 1 171 ? -13.695 9.228 1.091 1.00 84.44 171 TRP A C 1
ATOM 1290 O O . TRP A 1 171 ? -13.585 9.708 -0.035 1.00 84.44 171 TRP A O 1
ATOM 1300 N N . THR A 1 172 ? -14.484 9.740 2.025 1.00 84.75 172 THR A N 1
ATOM 1301 C CA . THR A 1 172 ? -15.247 10.976 1.851 1.00 84.75 172 THR A CA 1
ATOM 1302 C C . THR A 1 172 ? -14.715 12.034 2.804 1.00 84.75 172 THR A C 1
ATOM 1304 O O . THR A 1 172 ? -14.338 11.720 3.937 1.00 84.75 172 THR A O 1
ATOM 1307 N N . HIS A 1 173 ? -14.641 13.280 2.340 1.00 81.25 173 HIS A N 1
ATOM 1308 C CA . HIS A 1 173 ? -14.236 14.408 3.172 1.00 81.25 173 HIS A CA 1
ATOM 1309 C C . HIS A 1 173 ? -15.362 14.768 4.149 1.00 81.25 173 HIS A C 1
ATOM 1311 O O . HIS A 1 173 ? -16.534 14.749 3.772 1.00 81.25 173 HIS A O 1
ATOM 1317 N N . LEU A 1 174 ? -15.015 15.093 5.396 1.00 80.50 174 LEU A N 1
ATOM 1318 C CA . LEU A 1 174 ? -15.991 15.595 6.363 1.00 80.50 174 LEU A CA 1
ATOM 1319 C C . LEU A 1 174 ? -16.204 17.095 6.200 1.00 80.50 174 LEU A C 1
ATOM 1321 O O . LEU A 1 174 ? -15.252 17.855 6.016 1.00 80.50 174 LEU A O 1
ATOM 1325 N N . SER A 1 175 ? -17.444 17.549 6.357 1.00 79.50 175 SER A N 1
ATOM 1326 C CA . SER A 1 175 ? -17.718 18.982 6.372 1.00 79.50 175 SER A CA 1
ATOM 1327 C C . SER A 1 175 ? -17.050 19.663 7.580 1.00 79.50 175 SER A C 1
ATOM 1329 O O . SER A 1 175 ? -16.840 19.034 8.628 1.00 79.50 175 SER A O 1
ATOM 1331 N N . PRO A 1 176 ? -16.747 20.973 7.505 1.00 75.94 176 PRO A N 1
ATOM 1332 C CA . PRO A 1 176 ? -16.259 21.719 8.661 1.00 75.94 176 PRO A CA 1
ATOM 1333 C C . PRO A 1 176 ? -17.168 21.589 9.894 1.00 75.94 176 PRO A C 1
ATOM 1335 O O . PRO A 1 176 ? -16.655 21.521 11.012 1.00 75.94 176 PRO A O 1
ATOM 1338 N N . GLN A 1 177 ? -18.496 21.505 9.719 1.00 76.56 177 GLN A N 1
ATOM 1339 C CA . GLN A 1 177 ? -19.427 21.294 10.834 1.00 76.56 177 GLN A CA 1
ATOM 1340 C C . GLN A 1 177 ? -19.236 19.912 11.476 1.00 76.56 177 GLN A C 1
ATOM 1342 O O . GLN A 1 177 ? -19.125 19.805 12.698 1.00 76.56 177 GLN A O 1
ATOM 1347 N N . GLU A 1 178 ? -19.124 18.850 10.674 1.00 80.50 178 GLU A N 1
ATOM 1348 C CA . GLU A 1 178 ? -18.863 17.495 11.178 1.00 80.50 178 GLU A CA 1
ATOM 1349 C C . GLU A 1 178 ? -17.533 17.426 11.937 1.00 80.50 178 GLU A C 1
ATOM 1351 O O . GLU A 1 178 ? -17.455 16.854 13.029 1.00 80.50 178 GLU A O 1
ATOM 1356 N N . VAL A 1 179 ? -16.496 18.086 11.413 1.00 76.38 179 VAL A N 1
ATOM 1357 C CA . VAL A 1 179 ? -15.200 18.214 12.086 1.00 76.38 179 VAL A CA 1
ATOM 1358 C C . VAL A 1 179 ? -15.329 18.946 13.422 1.00 76.38 179 VAL A C 1
ATOM 1360 O O . VAL A 1 179 ? -14.712 18.529 14.405 1.00 76.38 179 VAL A O 1
ATOM 1363 N N . GLN A 1 180 ? -16.135 20.006 13.516 1.00 72.69 180 GLN A N 1
ATOM 1364 C CA . GLN A 1 180 ? -16.369 20.720 14.778 1.00 72.69 180 GLN A CA 1
ATOM 1365 C C . GLN A 1 180 ? -17.003 19.814 15.841 1.00 72.69 180 GLN A C 1
ATOM 1367 O O . GLN A 1 180 ? -16.564 19.818 16.993 1.00 72.69 180 GLN A O 1
ATOM 1372 N N . HIS A 1 181 ? -17.968 18.972 15.462 1.00 72.50 181 HIS A N 1
ATOM 1373 C CA . HIS A 1 181 ? -18.570 18.003 16.382 1.00 72.50 181 HIS A CA 1
ATOM 1374 C C . HIS A 1 181 ? -17.563 16.955 16.879 1.00 72.50 181 HIS A C 1
ATOM 1376 O O . HIS A 1 181 ? -17.620 16.551 18.041 1.00 72.50 181 HIS A O 1
ATOM 1382 N N . LEU A 1 182 ? -16.603 16.565 16.037 1.00 73.06 182 LEU A N 1
ATOM 1383 C CA . LEU A 1 182 ? -15.525 15.640 16.402 1.00 73.06 182 LEU A CA 1
ATOM 1384 C C . LEU A 1 182 ? -14.402 16.306 17.217 1.00 73.06 182 LEU A C 1
ATOM 1386 O O . LEU A 1 182 ? -13.728 15.640 17.999 1.00 73.06 182 LEU A O 1
ATOM 1390 N N . THR A 1 183 ? -14.171 17.610 17.041 1.00 62.03 183 THR A N 1
ATOM 1391 C CA . THR A 1 183 ? -13.039 18.345 17.640 1.00 62.03 183 THR A CA 1
ATOM 1392 C C . THR A 1 183 ? -13.345 19.002 18.980 1.00 62.03 183 THR A C 1
ATOM 1394 O O . THR A 1 183 ? -12.401 19.403 19.657 1.00 62.03 183 THR A O 1
ATOM 1397 N N . ARG A 1 184 ? -14.599 18.983 19.461 1.00 57.19 184 ARG A N 1
ATOM 1398 C CA . ARG A 1 184 ? -14.948 19.261 20.878 1.00 57.19 184 ARG A CA 1
ATOM 1399 C C . ARG A 1 184 ? -14.333 18.263 21.878 1.00 57.19 184 ARG A C 1
ATOM 1401 O O . ARG A 1 184 ? -14.679 18.240 23.056 1.00 57.19 184 ARG A O 1
ATOM 1408 N N . TRP A 1 185 ? -13.419 17.422 21.416 1.00 51.16 185 TRP A N 1
ATOM 1409 C CA . TRP A 1 185 ? -12.607 16.540 22.223 1.00 51.16 185 TRP A CA 1
ATOM 1410 C C . TRP A 1 185 ? -11.505 17.303 22.956 1.00 51.16 185 TRP A C 1
ATOM 1412 O O . TRP A 1 185 ? -10.655 17.925 22.308 1.00 51.16 185 TRP A O 1
ATOM 1422 N N . PRO A 1 186 ? -11.422 17.186 24.291 1.00 41.22 186 PRO A N 1
ATOM 1423 C CA . PRO A 1 186 ? -10.223 17.595 24.984 1.00 41.22 186 PRO A CA 1
ATOM 1424 C C . PRO A 1 186 ? -9.111 16.656 24.521 1.00 41.22 186 PRO A C 1
ATOM 1426 O O . PRO A 1 186 ? -9.078 15.475 24.865 1.00 41.22 186 PRO A O 1
ATOM 1429 N N . VAL A 1 187 ? -8.177 17.169 23.719 1.00 45.66 187 VAL A N 1
ATOM 1430 C CA . VAL A 1 187 ? -6.861 16.544 23.636 1.00 45.66 187 VAL A CA 1
ATOM 1431 C C . VAL A 1 187 ? -6.296 16.694 25.041 1.00 45.66 187 VAL A C 1
ATOM 1433 O O . VAL A 1 187 ? -5.766 17.750 25.378 1.00 45.66 187 VAL A O 1
ATOM 1436 N N . GLN A 1 188 ? -6.453 15.664 25.875 1.00 41.44 188 GLN A N 1
ATOM 1437 C CA . GLN A 1 188 ? -5.728 15.553 27.131 1.00 41.44 188 GLN A CA 1
ATOM 1438 C C . GLN A 1 188 ? -4.246 15.441 26.770 1.00 41.44 188 GLN A C 1
ATOM 1440 O O . GLN A 1 188 ? -3.669 14.363 26.671 1.00 41.44 188 GLN A O 1
ATOM 1445 N N . ARG A 1 189 ? -3.602 16.578 26.509 1.00 45.56 189 ARG A N 1
ATOM 1446 C CA . ARG A 1 189 ? -2.189 16.676 26.827 1.00 45.56 189 ARG A CA 1
ATOM 1447 C C . ARG A 1 189 ? -2.139 16.581 28.340 1.00 45.56 189 ARG A C 1
ATOM 1449 O O . ARG A 1 189 ? -2.847 17.333 29.006 1.00 45.56 189 ARG A O 1
ATOM 1456 N N . ALA A 1 190 ? -1.324 15.666 28.860 1.00 46.41 190 ALA A N 1
ATOM 1457 C CA . ALA A 1 190 ? -0.842 15.791 30.225 1.00 46.41 190 ALA A CA 1
ATOM 1458 C C . ALA A 1 190 ? -0.369 17.241 30.362 1.00 46.41 190 ALA A C 1
ATOM 1460 O O . ALA A 1 190 ? 0.543 17.660 29.639 1.00 46.41 190 ALA A O 1
ATOM 1461 N N . GLY A 1 191 ? -1.097 18.040 31.146 1.00 44.47 191 GLY A N 1
ATOM 1462 C CA . GLY A 1 191 ? -0.738 19.433 31.355 1.00 44.47 191 GLY A CA 1
ATOM 1463 C C . GLY A 1 191 ? 0.721 19.454 31.782 1.00 44.47 191 GLY A C 1
ATOM 1464 O O . GLY A 1 191 ? 1.131 18.621 32.597 1.00 44.47 191 GLY A O 1
ATOM 1465 N N . LYS A 1 192 ? 1.524 20.357 31.210 1.00 48.84 192 LYS A N 1
ATOM 1466 C CA . LYS A 1 192 ? 2.785 20.694 31.867 1.00 48.84 192 LYS A CA 1
ATOM 1467 C C . LYS A 1 192 ? 2.386 21.091 33.283 1.00 48.84 192 LYS A C 1
ATOM 1469 O O . LYS A 1 192 ? 1.625 22.041 33.440 1.00 48.84 192 LYS A O 1
ATOM 1474 N N . ARG A 1 193 ? 2.818 20.314 34.278 1.00 52.88 193 ARG A N 1
ATOM 1475 C CA . ARG A 1 193 ? 2.728 20.761 35.663 1.00 52.88 193 ARG A CA 1
ATOM 1476 C C . ARG A 1 193 ? 3.520 22.058 35.719 1.00 52.88 193 ARG A C 1
ATOM 1478 O O . ARG A 1 193 ? 4.630 22.116 35.184 1.00 52.88 193 ARG A O 1
ATOM 1485 N N . ASP A 1 194 ? 2.912 23.101 36.258 1.00 64.50 194 ASP A N 1
ATOM 1486 C CA . ASP A 1 194 ? 3.660 24.313 36.556 1.00 64.50 194 ASP A CA 1
ATOM 1487 C C . ASP A 1 194 ? 4.752 24.009 37.599 1.00 64.50 194 ASP A C 1
ATOM 1489 O O . ASP A 1 194 ? 4.846 22.896 38.131 1.00 64.50 194 ASP A O 1
ATOM 1493 N N . ALA A 1 195 ? 5.594 24.998 37.899 1.00 65.94 195 ALA A N 1
ATOM 1494 C CA . ALA A 1 195 ? 6.657 24.867 38.898 1.00 65.94 195 ALA A CA 1
ATOM 1495 C C . ALA A 1 195 ? 6.144 24.470 40.303 1.00 65.94 195 ALA A C 1
ATOM 1497 O O . ALA A 1 195 ? 6.943 24.100 41.157 1.00 65.94 1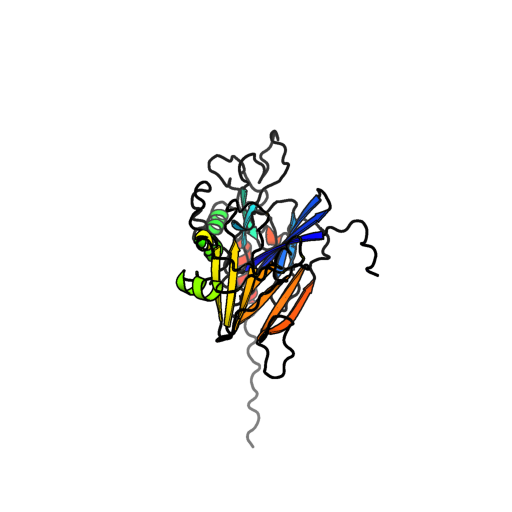95 ALA A O 1
ATOM 1498 N N . TYR A 1 196 ? 4.825 24.497 40.531 1.00 67.06 196 TYR A N 1
ATOM 1499 C CA . TYR A 1 196 ? 4.163 24.180 41.795 1.00 67.06 196 TYR A CA 1
ATOM 1500 C C . TYR A 1 196 ? 3.368 22.867 41.748 1.00 67.06 196 TYR A C 1
ATOM 1502 O O . TYR A 1 196 ? 2.601 22.570 42.662 1.00 67.06 196 TYR A O 1
ATOM 1510 N N . GLY A 1 197 ? 3.524 22.067 40.689 1.00 63.81 197 GLY A N 1
ATOM 1511 C CA . GLY A 1 197 ? 2.892 20.755 40.580 1.00 63.81 197 GLY A CA 1
ATOM 1512 C C . GLY A 1 197 ? 1.397 20.781 40.247 1.00 63.81 197 GLY A C 1
ATOM 1513 O O . GLY A 1 197 ? 0.789 19.708 40.201 1.00 63.81 197 GLY A O 1
ATOM 1514 N N . ARG A 1 198 ? 0.790 21.946 39.973 1.00 56.56 198 ARG A N 1
ATOM 1515 C CA . ARG A 1 198 ? -0.634 22.027 39.624 1.00 56.56 198 ARG A CA 1
ATOM 1516 C C . ARG A 1 198 ? -0.825 21.672 38.157 1.00 56.56 198 ARG A C 1
ATOM 1518 O O . ARG A 1 198 ? -0.152 22.185 37.262 1.00 56.56 198 ARG A O 1
ATOM 1525 N N . SER A 1 199 ? -1.773 20.777 37.896 1.00 41.12 199 SER A N 1
ATOM 1526 C CA . SER A 1 199 ? -2.250 20.521 36.543 1.00 41.12 199 SER A CA 1
ATOM 1527 C C . SER A 1 199 ? -3.211 21.636 36.150 1.00 41.12 199 SER A C 1
ATOM 1529 O O . SER A 1 199 ? -4.385 21.599 36.516 1.00 41.12 199 SER A O 1
ATOM 1531 N N . THR A 1 200 ? -2.743 22.629 35.403 1.00 41.81 200 THR A N 1
ATOM 1532 C CA . THR A 1 200 ? -3.657 23.538 34.712 1.00 41.81 200 THR A CA 1
ATOM 1533 C C . THR A 1 200 ? -4.328 22.745 33.586 1.00 41.81 200 THR A C 1
ATOM 1535 O O . THR A 1 200 ? -3.621 22.206 32.723 1.00 41.81 200 THR A O 1
ATOM 1538 N N . PRO A 1 201 ? -5.668 22.611 33.565 1.00 37.34 201 PRO A N 1
ATOM 1539 C CA . PRO A 1 201 ? -6.344 22.079 32.398 1.00 37.34 201 PRO A CA 1
ATOM 1540 C C . PRO A 1 201 ? -6.058 23.040 31.248 1.00 37.34 201 PRO A C 1
ATOM 1542 O O . PRO A 1 201 ? -6.544 24.168 31.223 1.00 37.34 201 PRO A O 1
ATOM 1545 N N . VAL A 1 202 ? -5.231 22.609 30.297 1.00 36.94 202 VAL A N 1
ATOM 1546 C CA . VAL A 1 202 ? -5.092 23.328 29.036 1.00 36.94 202 VAL A CA 1
ATOM 1547 C C . VAL A 1 202 ? -6.401 23.102 28.294 1.00 36.94 202 VAL A C 1
ATOM 1549 O O . VAL A 1 202 ? -6.554 22.127 27.558 1.00 36.94 202 VAL A O 1
ATOM 1552 N N . VAL A 1 203 ? -7.369 23.992 28.513 1.00 34.47 203 VAL A N 1
ATOM 1553 C CA . VAL A 1 203 ? -8.451 24.189 27.558 1.00 34.47 203 VAL A CA 1
ATOM 1554 C C . VAL A 1 203 ? -7.748 24.686 26.306 1.00 34.47 203 VAL A C 1
ATOM 1556 O O . VAL A 1 203 ? -7.315 25.832 26.223 1.00 34.47 203 VAL A O 1
ATOM 1559 N N . LEU A 1 204 ? -7.515 23.776 25.363 1.00 35.56 204 LEU A N 1
ATOM 1560 C CA . LEU A 1 204 ? -7.091 24.152 24.028 1.00 35.56 204 LEU A CA 1
ATOM 1561 C C . LEU A 1 204 ? -8.259 24.932 23.434 1.00 35.56 204 LEU A C 1
ATOM 1563 O O . LEU A 1 204 ? -9.134 24.342 22.807 1.00 35.56 204 LEU A O 1
ATOM 1567 N N . SER A 1 205 ? -8.282 26.248 23.640 1.00 35.06 205 SER A N 1
ATOM 1568 C CA . SER A 1 205 ? -8.964 27.159 22.732 1.00 35.06 205 SER A CA 1
ATOM 1569 C C . SER A 1 205 ? -8.416 26.812 21.359 1.00 35.06 205 SER A C 1
ATOM 1571 O O . SER A 1 205 ? -7.233 27.031 21.093 1.00 35.06 205 SER A O 1
ATOM 1573 N N . LEU A 1 206 ? -9.219 26.112 20.557 1.00 40.34 206 LEU A N 1
ATOM 1574 C CA . LEU A 1 206 ? -8.809 25.620 19.252 1.00 40.34 206 LEU A CA 1
ATOM 1575 C C . LEU A 1 206 ? -8.524 26.874 18.426 1.00 40.34 206 LEU A C 1
ATOM 1577 O O . LEU A 1 206 ? -9.470 27.582 18.086 1.00 40.34 206 LEU A O 1
ATOM 1581 N N . PRO A 1 207 ? -7.252 27.215 18.146 1.00 40.91 207 PRO A N 1
ATOM 1582 C CA . PRO A 1 207 ? -6.973 28.390 17.343 1.00 40.91 207 PRO A CA 1
ATOM 1583 C C . PRO A 1 207 ? -7.599 28.138 15.972 1.00 40.91 207 PRO A C 1
ATOM 1585 O O . PRO A 1 207 ? -7.723 26.977 15.566 1.00 40.91 207 PRO A O 1
ATOM 1588 N N . ASN A 1 208 ? -7.877 29.194 15.216 1.00 48.94 208 ASN A N 1
ATOM 1589 C CA . ASN A 1 208 ? -8.362 29.174 13.826 1.00 48.94 208 ASN A CA 1
ATOM 1590 C C . ASN A 1 208 ? -7.603 28.209 12.861 1.00 48.94 208 ASN A C 1
ATOM 1592 O O . ASN A 1 208 ? -7.985 28.035 11.713 1.00 48.94 208 ASN A O 1
ATOM 1596 N N . GLY A 1 209 ? -6.541 27.524 13.306 1.00 47.50 209 GLY A N 1
ATOM 1597 C CA . GLY A 1 209 ? -5.787 26.490 12.599 1.00 47.50 209 GLY A CA 1
ATOM 1598 C C . GLY A 1 209 ? -6.350 25.057 12.598 1.00 47.50 209 GLY A C 1
ATOM 1599 O O . GLY A 1 209 ? -5.658 24.181 12.078 1.00 47.50 209 GLY A O 1
ATOM 1600 N N . LEU A 1 210 ? -7.550 24.771 13.129 1.00 45.56 210 LEU A N 1
ATOM 1601 C CA . LEU A 1 210 ? -8.245 23.496 12.839 1.00 45.56 210 LEU A CA 1
ATOM 1602 C C . LEU A 1 210 ? -8.746 23.396 11.390 1.00 45.56 210 LEU A C 1
ATOM 1604 O O . LEU A 1 210 ? -8.925 22.283 10.909 1.00 45.56 210 LEU A O 1
ATOM 1608 N N . GLN A 1 211 ? -8.848 24.521 10.668 1.00 48.97 211 GLN A N 1
ATOM 1609 C CA . GLN A 1 211 ? -9.024 24.535 9.205 1.00 48.97 211 GLN A CA 1
ATOM 1610 C C . GLN A 1 211 ? -7.932 23.754 8.466 1.00 48.97 211 GLN A C 1
ATOM 1612 O O . GLN A 1 211 ? -8.070 23.442 7.293 1.00 48.97 211 GLN A O 1
ATOM 1617 N N . LYS A 1 212 ? -6.829 23.431 9.147 1.00 51.34 212 LYS A N 1
ATOM 1618 C CA . LYS A 1 212 ? -5.705 22.728 8.562 1.00 51.34 212 LYS A CA 1
ATOM 1619 C C . LYS A 1 212 ? -5.576 21.300 9.115 1.00 51.34 212 LYS A C 1
ATOM 1621 O O . LYS A 1 212 ? -4.485 20.862 9.466 1.00 51.34 212 LYS A O 1
ATOM 1626 N N . CYS A 1 213 ? -6.638 20.524 9.257 1.00 59.75 213 CYS A N 1
ATOM 1627 C CA . CYS A 1 213 ? -6.464 19.071 9.326 1.00 59.75 213 CYS A CA 1
ATOM 1628 C C . CYS A 1 213 ? -7.472 18.400 8.421 1.00 59.75 213 CYS A C 1
ATOM 1630 O O . CYS A 1 213 ? -8.670 18.574 8.608 1.00 59.75 213 CYS A O 1
ATOM 1632 N N . TRP A 1 214 ? -6.956 17.631 7.467 1.00 63.28 214 TRP A N 1
ATOM 1633 C CA . TRP A 1 214 ? -7.800 16.813 6.623 1.00 63.28 214 TRP A CA 1
ATOM 1634 C C . TRP A 1 214 ? -8.418 15.731 7.497 1.00 63.28 214 TRP A C 1
ATOM 1636 O O . TRP A 1 214 ? -7.693 15.046 8.239 1.00 63.28 214 TRP A O 1
ATOM 1646 N N . ILE A 1 215 ? -9.742 15.625 7.454 1.00 69.75 215 ILE A N 1
ATOM 1647 C CA . ILE A 1 215 ? -10.470 14.557 8.116 1.00 69.75 215 ILE A CA 1
ATOM 1648 C C . ILE A 1 215 ? -11.396 13.923 7.099 1.00 69.75 215 ILE A C 1
ATOM 1650 O O . ILE A 1 215 ? -12.241 14.593 6.512 1.00 69.75 215 ILE A O 1
ATOM 1654 N N . GLY A 1 216 ? -11.243 12.619 6.933 1.00 80.56 216 GLY A N 1
ATOM 1655 C CA . GLY A 1 216 ? -12.143 11.833 6.114 1.00 80.56 216 GLY A CA 1
ATOM 1656 C C . GLY A 1 216 ? -12.785 10.723 6.897 1.00 80.56 216 GLY A C 1
ATOM 1657 O O . GLY A 1 216 ? -12.367 10.399 8.016 1.00 80.56 216 GLY A O 1
ATOM 1658 N N . GLN A 1 217 ? -13.776 10.122 6.257 1.00 86.38 217 GLN A N 1
ATOM 1659 C CA . GLN A 1 217 ? -14.443 8.933 6.740 1.00 86.38 217 GLN A CA 1
ATOM 1660 C C . GLN A 1 217 ? -14.548 7.845 5.666 1.00 86.38 217 GLN A C 1
ATOM 1662 O O . GLN A 1 217 ? -14.765 8.130 4.486 1.00 86.38 217 GLN A O 1
ATOM 1667 N N . LEU A 1 218 ? -14.462 6.599 6.122 1.00 85.94 218 LEU A N 1
ATOM 1668 C CA . LEU A 1 218 ? -14.975 5.414 5.443 1.00 85.94 218 LEU A CA 1
ATOM 1669 C C . LEU A 1 218 ? -16.120 4.867 6.286 1.00 85.94 218 LEU A C 1
ATOM 1671 O O . LEU A 1 218 ? -15.893 4.401 7.403 1.00 85.94 218 LEU A O 1
ATOM 1675 N N . ALA A 1 219 ? -17.345 4.956 5.780 1.00 86.44 219 ALA A N 1
ATOM 1676 C CA . ALA A 1 219 ? -18.521 4.436 6.464 1.00 86.44 219 ALA A CA 1
ATOM 1677 C C . ALA A 1 219 ? -18.799 2.985 6.055 1.00 86.44 219 ALA A C 1
ATOM 1679 O O . ALA A 1 219 ? -18.611 2.596 4.905 1.00 86.44 219 ALA A O 1
ATOM 1680 N N . CYS A 1 220 ? -19.289 2.195 7.001 1.00 88.00 220 CYS A N 1
ATOM 1681 C CA . CYS A 1 220 ? -19.884 0.890 6.766 1.00 88.00 220 CYS A CA 1
ATOM 1682 C C . CYS A 1 220 ? -21.116 0.721 7.669 1.00 88.00 220 CYS A C 1
ATOM 1684 O O . CYS A 1 220 ? -21.469 1.612 8.440 1.00 88.00 220 CYS A O 1
ATOM 1686 N N . GLN A 1 221 ? -21.789 -0.426 7.586 1.00 86.31 221 GLN A N 1
ATOM 1687 C CA . GLN A 1 221 ? -23.033 -0.660 8.331 1.00 86.31 221 GLN A CA 1
ATOM 1688 C C . GLN A 1 221 ? -22.866 -0.545 9.857 1.00 86.31 221 GLN A C 1
ATOM 1690 O O . GLN A 1 221 ? -23.799 -0.154 10.548 1.00 86.31 221 GLN A O 1
ATOM 1695 N N . SER A 1 222 ? -21.688 -0.879 10.393 1.00 84.44 222 SER A N 1
ATOM 1696 C CA . SER A 1 222 ? -21.429 -0.900 11.839 1.00 84.44 222 SER A CA 1
ATOM 1697 C C . SER A 1 222 ? -20.883 0.419 12.398 1.00 84.44 222 SER A C 1
ATOM 1699 O O . SER A 1 222 ? -20.779 0.574 13.619 1.00 84.44 222 SER A O 1
ATOM 1701 N N . GLY A 1 223 ? -20.525 1.377 11.542 1.00 90.56 223 GLY A N 1
ATOM 1702 C CA . GLY A 1 223 ? -19.910 2.630 11.962 1.00 90.56 223 GLY A CA 1
ATOM 1703 C C . GLY A 1 223 ? -19.061 3.267 10.871 1.00 90.56 223 GLY A C 1
ATOM 1704 O O . GLY A 1 223 ? -19.277 3.054 9.683 1.00 90.56 223 GLY A O 1
ATOM 1705 N N . ARG A 1 224 ? -18.079 4.072 11.269 1.00 92.31 224 ARG A N 1
ATOM 1706 C CA . ARG A 1 224 ? -17.156 4.719 10.337 1.00 92.31 224 ARG A CA 1
ATOM 1707 C C . ARG A 1 224 ? -15.733 4.770 10.868 1.00 92.31 224 ARG A C 1
ATOM 1709 O O . ARG A 1 224 ? -15.500 5.082 12.036 1.00 92.31 224 ARG A O 1
ATOM 1716 N N . LEU A 1 225 ? -14.777 4.494 9.989 1.00 92.69 225 LEU A N 1
ATOM 1717 C CA . LEU A 1 225 ? -13.365 4.755 10.221 1.00 92.69 225 LEU A CA 1
ATOM 1718 C C . LEU A 1 225 ? -13.097 6.217 9.886 1.00 92.69 225 LEU A C 1
ATOM 1720 O O . LEU A 1 225 ? -13.386 6.669 8.785 1.00 92.69 225 LEU A O 1
ATOM 1724 N N . LEU A 1 226 ? -12.535 6.943 10.839 1.00 91.06 226 LEU A N 1
ATOM 1725 C CA . LEU A 1 226 ? -12.128 8.329 10.694 1.00 91.06 226 LEU A CA 1
ATOM 1726 C C . LEU A 1 226 ? -10.609 8.385 10.588 1.00 91.06 226 LEU A C 1
ATOM 1728 O O . LEU A 1 226 ? -9.908 7.681 11.319 1.00 91.06 226 LEU A O 1
ATOM 1732 N N . VAL A 1 227 ? -10.092 9.267 9.742 1.00 88.25 227 VAL A N 1
ATOM 1733 C CA . VAL A 1 227 ? -8.657 9.554 9.683 1.00 88.25 227 VAL A CA 1
ATOM 1734 C C . VAL A 1 227 ? -8.423 11.041 9.825 1.00 88.25 227 VAL A C 1
ATOM 1736 O O . VAL A 1 227 ? -9.176 11.846 9.295 1.00 88.25 227 VAL A O 1
ATOM 1739 N N . ARG A 1 228 ? -7.369 11.411 10.548 1.00 84.44 228 ARG A N 1
ATOM 1740 C CA . ARG A 1 228 ? -6.932 12.793 10.712 1.00 84.44 228 ARG A CA 1
ATOM 1741 C C . ARG A 1 228 ? -5.496 12.946 10.247 1.00 84.44 228 ARG A C 1
ATOM 1743 O O . ARG A 1 228 ? -4.606 12.252 10.745 1.00 84.44 228 ARG A O 1
ATOM 1750 N N . ILE A 1 229 ? -5.273 13.921 9.372 1.00 76.81 229 ILE A N 1
ATOM 1751 C CA . ILE A 1 229 ? -3.965 14.217 8.789 1.00 76.81 229 ILE A CA 1
ATOM 1752 C C . ILE A 1 229 ? -3.553 15.637 9.195 1.00 76.81 229 ILE A C 1
ATOM 1754 O O . ILE A 1 229 ? -4.229 16.608 8.841 1.00 76.81 229 ILE A O 1
ATOM 1758 N N . PRO A 1 230 ? -2.483 15.800 9.991 1.00 67.00 230 PRO A N 1
ATOM 1759 C CA . PRO A 1 230 ? -2.013 17.121 10.381 1.00 67.00 230 PRO A CA 1
ATOM 1760 C C . PRO A 1 230 ? -1.351 17.825 9.186 1.00 67.00 230 PRO A C 1
ATOM 1762 O O . PRO A 1 230 ? -0.381 17.329 8.628 1.00 67.00 230 PRO A O 1
ATOM 1765 N N . THR A 1 231 ? -1.823 19.015 8.820 1.00 58.09 231 THR A N 1
ATOM 1766 C CA . THR A 1 231 ? -1.310 19.774 7.652 1.00 58.09 231 THR A CA 1
ATOM 1767 C C . THR A 1 231 ? -0.049 20.600 7.914 1.00 58.09 231 THR A C 1
ATOM 1769 O O . THR A 1 231 ? 0.454 21.238 6.994 1.00 58.09 231 THR A O 1
ATOM 1772 N N . ARG A 1 232 ? 0.452 20.675 9.160 1.00 51.53 232 ARG A N 1
ATOM 1773 C CA . ARG A 1 232 ? 1.466 21.683 9.541 1.00 51.53 232 ARG A CA 1
ATOM 1774 C C . ARG A 1 232 ? 2.805 21.566 8.794 1.00 51.53 232 ARG A C 1
ATOM 1776 O O . ARG A 1 232 ? 3.638 22.438 8.975 1.00 51.53 232 ARG A O 1
ATOM 1783 N N . ASN A 1 233 ? 2.993 20.552 7.950 1.00 45.38 233 ASN A N 1
ATOM 1784 C CA . ASN A 1 233 ? 4.066 20.468 6.965 1.00 45.38 233 ASN A CA 1
ATOM 1785 C C . ASN A 1 233 ? 3.557 19.729 5.717 1.00 45.38 233 ASN A C 1
ATOM 1787 O O . ASN A 1 233 ? 3.743 18.523 5.584 1.00 45.38 233 ASN A O 1
ATOM 1791 N N . THR A 1 234 ? 2.942 20.453 4.781 1.00 43.91 234 THR A N 1
ATOM 1792 C CA . THR A 1 234 ? 2.554 19.944 3.448 1.00 43.91 234 THR A CA 1
ATOM 1793 C C . THR A 1 234 ? 3.749 19.615 2.547 1.00 43.91 234 THR A C 1
ATOM 1795 O O . THR A 1 234 ? 3.569 19.197 1.407 1.00 43.91 234 THR A O 1
ATOM 1798 N N . ARG A 1 235 ? 4.995 19.706 3.036 1.00 43.16 235 ARG A N 1
ATOM 1799 C CA . ARG A 1 235 ? 6.108 18.969 2.426 1.00 43.16 235 ARG A CA 1
ATOM 1800 C C . ARG A 1 235 ? 5.934 17.491 2.773 1.00 43.16 235 ARG A C 1
ATOM 1802 O O . ARG A 1 235 ? 6.619 16.960 3.639 1.00 43.16 235 ARG A O 1
ATOM 1809 N N . PHE A 1 236 ? 5.015 16.837 2.062 1.00 47.66 236 PHE A N 1
ATOM 1810 C CA . PHE A 1 236 ? 4.673 15.406 2.094 1.00 47.66 236 PHE A CA 1
ATOM 1811 C C . PHE A 1 236 ? 5.846 14.466 1.721 1.00 47.66 236 PHE A C 1
ATOM 1813 O O . PHE A 1 236 ? 5.653 13.295 1.393 1.00 47.66 236 PHE A O 1
ATOM 1820 N N . LEU A 1 237 ? 7.086 14.952 1.778 1.00 41.47 237 LEU A N 1
ATOM 1821 C CA . LEU A 1 237 ? 8.301 14.217 1.471 1.00 41.47 237 LEU A CA 1
ATOM 1822 C C . LEU A 1 237 ? 8.826 13.534 2.734 1.00 41.47 237 LEU A C 1
ATOM 1824 O O . LEU A 1 237 ? 9.811 13.954 3.322 1.00 41.47 237 LEU A O 1
ATOM 1828 N N . GLU A 1 238 ? 8.182 12.416 3.057 1.00 44.59 238 GLU A N 1
ATOM 1829 C CA . GLU A 1 238 ? 8.641 11.378 3.986 1.00 44.59 238 GLU A CA 1
ATOM 1830 C C . GLU A 1 238 ? 8.758 11.739 5.462 1.00 44.59 238 GLU A C 1
ATOM 1832 O O . GLU A 1 238 ? 9.472 12.635 5.889 1.00 44.59 238 GLU A O 1
ATOM 1837 N N . GLY A 1 239 ? 8.076 10.926 6.261 1.00 43.75 239 GLY A N 1
ATOM 1838 C CA . GLY A 1 239 ? 7.785 11.239 7.649 1.00 43.75 239 GLY A CA 1
ATOM 1839 C C . GLY A 1 239 ? 6.384 11.814 7.731 1.00 43.75 239 GLY A C 1
ATOM 1840 O O . GLY A 1 239 ? 6.208 12.963 8.114 1.00 43.75 239 GLY A O 1
ATOM 1841 N N . ILE A 1 240 ? 5.383 11.015 7.339 1.00 49.03 240 ILE A N 1
ATOM 1842 C CA . ILE A 1 240 ? 3.981 11.315 7.621 1.00 49.03 240 ILE A CA 1
ATOM 1843 C C . ILE A 1 240 ? 3.891 11.572 9.128 1.00 49.03 240 ILE A C 1
ATOM 1845 O O . ILE A 1 240 ? 3.932 10.640 9.937 1.00 49.03 240 ILE A O 1
ATOM 1849 N N . GLY A 1 241 ? 3.827 12.848 9.503 1.00 53.47 241 GLY A N 1
ATOM 1850 C CA . GLY A 1 241 ? 3.549 13.264 10.861 1.00 53.47 241 GLY A CA 1
ATOM 1851 C C . GLY A 1 241 ? 2.212 12.652 11.242 1.00 53.47 241 GLY A C 1
ATOM 1852 O O . GLY A 1 241 ? 1.192 13.018 10.681 1.00 53.47 241 GLY A O 1
ATOM 1853 N N . HIS A 1 242 ? 2.256 11.660 12.128 1.00 69.06 242 HIS A N 1
ATOM 1854 C CA . HIS A 1 242 ? 1.139 11.004 12.805 1.00 69.06 242 HIS A CA 1
ATOM 1855 C C . HIS A 1 242 ? -0.225 11.131 12.098 1.00 69.06 242 HIS A C 1
ATOM 1857 O O . HIS A 1 242 ? -1.092 11.856 12.591 1.00 69.06 242 HIS A O 1
ATOM 1863 N N . VAL A 1 243 ? -0.438 10.413 10.987 1.00 78.25 243 VAL A N 1
ATOM 1864 C CA . VAL A 1 243 ? -1.815 10.081 10.588 1.00 78.25 243 VAL A CA 1
ATOM 1865 C C . VAL A 1 243 ? -2.432 9.317 11.753 1.00 78.25 243 VAL A C 1
ATOM 1867 O O . VAL A 1 243 ? -1.800 8.422 12.322 1.00 78.25 243 VAL A O 1
ATOM 1870 N N . ARG A 1 244 ? -3.625 9.733 12.169 1.00 87.31 244 ARG A N 1
ATOM 1871 C CA . ARG A 1 244 ? -4.339 9.118 13.289 1.00 87.31 244 ARG A CA 1
ATOM 1872 C C . ARG A 1 244 ? -5.644 8.553 12.785 1.00 87.31 244 ARG A C 1
ATOM 1874 O O . ARG A 1 244 ? -6.396 9.275 12.140 1.00 87.31 244 ARG A O 1
ATOM 1881 N N . TYR A 1 245 ? -5.899 7.305 13.138 1.00 90.38 245 TYR A N 1
ATOM 1882 C CA . TYR A 1 245 ? -7.153 6.636 12.852 1.00 90.38 245 TYR A CA 1
ATOM 1883 C C . TYR A 1 245 ? -7.990 6.560 14.125 1.00 90.38 245 TYR A C 1
ATOM 1885 O O . TYR A 1 245 ? -7.454 6.374 15.223 1.00 90.38 245 TYR A O 1
ATOM 1893 N N . CYS A 1 246 ? -9.297 6.716 13.968 1.00 91.81 246 CYS A N 1
ATOM 1894 C CA . CYS A 1 246 ? -10.277 6.480 15.015 1.00 91.81 246 CYS A CA 1
ATOM 1895 C C . CYS A 1 246 ? -11.411 5.637 14.442 1.00 91.81 246 CYS A C 1
ATOM 1897 O O . CYS A 1 246 ? -11.828 5.855 13.308 1.00 91.81 246 CYS A O 1
ATOM 1899 N N . TRP A 1 247 ? -11.961 4.732 15.238 1.00 92.75 247 TRP A N 1
ATOM 1900 C CA . TRP A 1 247 ? -13.181 4.017 14.886 1.00 92.75 247 TRP A CA 1
ATOM 1901 C C . TRP A 1 247 ? -14.379 4.658 15.582 1.00 92.75 247 TRP A C 1
ATOM 1903 O O . TRP A 1 247 ? -14.338 4.864 16.789 1.00 92.75 247 TRP A O 1
ATOM 1913 N N . GLN A 1 248 ? -15.453 4.959 14.857 1.00 91.31 248 GLN A N 1
ATOM 1914 C CA . GLN A 1 248 ? -16.704 5.433 15.439 1.00 91.31 248 GLN A CA 1
ATOM 1915 C C . GLN A 1 248 ? -17.828 4.437 15.168 1.00 91.31 248 GLN A C 1
ATOM 1917 O O . GLN A 1 248 ? -18.347 4.381 14.057 1.00 91.31 248 GLN A O 1
ATOM 1922 N N . GLN A 1 249 ? -18.258 3.707 16.196 1.00 90.56 249 GLN A N 1
ATOM 1923 C CA . GLN A 1 249 ? -19.509 2.951 16.133 1.00 90.56 249 GLN A CA 1
ATOM 1924 C C . GLN A 1 249 ? -20.707 3.916 16.080 1.00 90.56 249 GLN A C 1
ATOM 1926 O O . GLN A 1 249 ? -20.659 5.012 16.647 1.00 90.56 249 GLN A O 1
ATOM 1931 N N . GLN A 1 250 ? -21.783 3.528 15.391 1.00 88.75 250 GLN A N 1
ATOM 1932 C CA . GLN A 1 250 ? -22.981 4.361 15.250 1.00 88.75 250 GLN A CA 1
ATOM 1933 C C . GLN A 1 250 ? -23.525 4.809 16.620 1.00 88.75 250 GLN A C 1
ATOM 1935 O O . GLN A 1 250 ? -23.667 4.005 17.539 1.00 88.75 250 GLN A O 1
ATOM 1940 N N . GLY A 1 251 ? -23.784 6.113 16.768 1.00 86.88 251 GLY A N 1
ATOM 1941 C CA . GLY A 1 251 ? -24.266 6.711 18.021 1.00 86.88 251 GLY A CA 1
ATOM 1942 C C . GLY A 1 251 ? -23.231 6.789 19.153 1.00 86.88 251 GLY A C 1
ATOM 1943 O O . GLY A 1 251 ? -23.529 7.339 20.210 1.00 86.88 251 GLY A O 1
ATOM 1944 N N . GLN A 1 252 ? -22.010 6.286 18.953 1.00 89.31 252 GLN A N 1
ATOM 1945 C CA . GLN A 1 252 ? -20.952 6.304 19.960 1.00 89.31 252 GLN A CA 1
ATOM 1946 C C . GLN A 1 252 ? -19.887 7.362 19.662 1.00 89.31 252 GLN A C 1
ATOM 1948 O O . GLN A 1 252 ? -19.772 7.902 18.555 1.00 89.31 252 GLN A O 1
ATOM 1953 N N . LYS A 1 253 ? -19.083 7.668 20.684 1.00 86.94 253 LYS A N 1
ATOM 1954 C CA . LYS A 1 253 ? -17.902 8.519 20.528 1.00 86.94 253 LYS A CA 1
ATOM 1955 C C . LYS A 1 253 ? -16.821 7.754 19.756 1.00 86.94 253 LYS A C 1
ATOM 1957 O O . LYS A 1 253 ? -16.619 6.575 20.037 1.00 86.94 253 LYS A O 1
ATOM 1962 N N . PRO A 1 254 ? -16.103 8.404 18.825 1.00 88.81 254 PRO A N 1
ATOM 1963 C CA . PRO A 1 254 ? -14.981 7.751 18.173 1.00 88.81 254 PRO A CA 1
ATOM 1964 C C . PRO A 1 254 ? -13.882 7.348 19.171 1.00 88.81 254 PRO A C 1
ATOM 1966 O O . PRO A 1 254 ? -13.555 8.086 20.100 1.00 88.81 254 PRO A O 1
ATOM 1969 N N . VAL A 1 255 ? -13.301 6.173 18.962 1.00 88.56 255 VAL A N 1
ATOM 1970 C CA . VAL A 1 255 ? -12.255 5.569 19.786 1.00 88.56 255 VAL A CA 1
ATOM 1971 C C . VAL A 1 255 ? -10.931 5.634 19.018 1.00 88.56 255 VAL A C 1
ATOM 1973 O O . VAL A 1 255 ? -10.871 5.161 17.879 1.00 88.56 255 VAL A O 1
ATOM 1976 N N . PRO A 1 256 ? -9.867 6.236 19.583 1.00 90.00 256 PRO A N 1
ATOM 1977 C CA . PRO A 1 256 ? -8.562 6.282 18.933 1.00 90.00 256 PRO A CA 1
ATOM 1978 C C . PRO A 1 256 ? -7.975 4.888 18.701 1.00 90.00 256 PRO A C 1
ATOM 1980 O O . PRO A 1 256 ? -8.056 4.027 19.571 1.00 90.00 256 PRO A O 1
ATOM 1983 N N . MET A 1 257 ? -7.293 4.710 17.570 1.00 92.88 257 MET A N 1
ATOM 1984 C CA . MET A 1 257 ? -6.524 3.507 17.243 1.00 92.88 257 MET A CA 1
ATOM 1985 C C . MET A 1 257 ? -5.027 3.827 17.366 1.00 92.88 257 MET A C 1
ATOM 1987 O O . MET A 1 257 ? -4.369 4.095 16.355 1.00 92.88 257 MET A O 1
ATOM 1991 N N . PRO A 1 258 ? -4.464 3.887 18.591 1.00 88.75 258 PRO A N 1
ATOM 1992 C CA . PRO A 1 258 ? -3.115 4.401 18.808 1.00 88.75 258 PRO A CA 1
ATOM 1993 C C . PRO A 1 258 ? -2.044 3.568 18.110 1.00 88.75 258 PRO A C 1
ATOM 1995 O O . PRO A 1 258 ? -1.010 4.130 17.754 1.00 88.75 258 PRO A O 1
ATOM 1998 N N . ASP A 1 259 ? -2.285 2.281 17.870 1.00 91.62 259 ASP A N 1
ATOM 1999 C CA . ASP A 1 259 ? -1.322 1.389 17.226 1.00 91.62 259 ASP A CA 1
ATOM 2000 C C . ASP A 1 259 ? -1.461 1.318 15.707 1.00 91.62 259 ASP A C 1
ATOM 2002 O O . ASP A 1 259 ? -0.565 0.792 15.053 1.00 91.62 259 ASP A O 1
ATOM 2006 N N . ALA A 1 260 ? -2.500 1.907 15.112 1.00 93.31 260 ALA A N 1
ATOM 2007 C CA . ALA A 1 260 ? -2.661 1.922 13.663 1.00 93.31 260 ALA A CA 1
ATOM 2008 C C . ALA A 1 260 ? -1.667 2.893 12.998 1.00 93.31 260 ALA A C 1
ATOM 2010 O O . ALA A 1 260 ? -1.635 4.091 13.291 1.00 93.31 260 ALA A O 1
ATOM 2011 N N . LYS A 1 261 ? -0.855 2.377 12.069 1.00 92.00 261 LYS A N 1
ATOM 2012 C CA . LYS A 1 261 ? -0.072 3.164 11.097 1.00 92.00 261 LYS A CA 1
ATOM 2013 C C . LYS A 1 261 ? -0.864 3.432 9.825 1.00 92.00 261 LYS A C 1
ATOM 2015 O O . LYS A 1 261 ? -0.696 4.482 9.210 1.00 92.00 261 LYS A O 1
ATOM 2020 N N . TRP A 1 262 ? -1.713 2.485 9.453 1.00 93.12 262 TRP A N 1
ATOM 2021 C CA . TRP A 1 262 ? -2.634 2.569 8.333 1.00 93.12 262 TRP A CA 1
ATOM 2022 C C . TRP A 1 262 ? -3.878 1.743 8.669 1.00 93.12 262 TRP A C 1
ATOM 2024 O O . TRP A 1 262 ? -3.758 0.720 9.347 1.00 93.12 262 TRP A O 1
ATOM 2034 N N . ALA A 1 263 ? -5.055 2.195 8.242 1.00 93.88 263 ALA A N 1
ATOM 2035 C CA . ALA A 1 263 ? -6.297 1.458 8.426 1.00 93.88 263 ALA A CA 1
ATOM 2036 C C . ALA A 1 263 ? -7.264 1.700 7.263 1.00 93.88 263 ALA A C 1
ATOM 2038 O O . ALA A 1 263 ? -7.219 2.750 6.619 1.00 93.88 263 ALA A O 1
ATOM 2039 N N . TRP A 1 264 ? -8.135 0.724 7.022 1.00 94.50 264 TRP A N 1
ATOM 2040 C CA . TRP A 1 264 ? -9.071 0.698 5.901 1.00 94.50 264 TRP A CA 1
ATOM 2041 C C . TRP A 1 264 ? -10.277 -0.192 6.190 1.00 94.50 264 TRP A C 1
ATOM 2043 O O . TRP A 1 264 ? -10.183 -1.077 7.034 1.00 94.50 264 TRP A O 1
ATOM 2053 N N . ILE A 1 265 ? -11.381 -0.004 5.465 1.00 92.81 265 ILE A N 1
ATOM 2054 C CA . ILE A 1 265 ? -12.528 -0.922 5.481 1.00 92.81 265 ILE A CA 1
ATOM 2055 C C . ILE A 1 265 ? -12.728 -1.482 4.076 1.00 92.81 265 ILE A C 1
ATOM 2057 O O . ILE A 1 265 ? -12.937 -0.717 3.137 1.00 92.81 265 ILE A O 1
ATOM 2061 N N . ASP A 1 266 ? -12.623 -2.799 3.916 1.00 91.31 266 ASP A N 1
ATOM 2062 C CA . ASP A 1 266 ? -12.842 -3.432 2.614 1.00 91.31 266 ASP A CA 1
ATOM 2063 C C . ASP A 1 266 ? -14.327 -3.429 2.200 1.00 91.31 266 ASP A C 1
ATOM 2065 O O . ASP A 1 266 ? -15.221 -3.070 2.969 1.00 91.31 266 ASP A O 1
ATOM 2069 N N . ALA A 1 267 ? -14.604 -3.846 0.962 1.00 86.75 267 ALA A N 1
ATOM 2070 C CA . ALA A 1 267 ? -15.968 -3.914 0.435 1.00 86.75 267 ALA A CA 1
ATOM 2071 C C . ALA A 1 267 ? -16.871 -4.900 1.205 1.00 86.75 267 ALA A C 1
ATOM 2073 O O . ALA A 1 267 ? -18.093 -4.833 1.106 1.00 86.75 267 ALA A O 1
ATOM 2074 N N . GLN A 1 268 ? -16.282 -5.816 1.977 1.00 89.44 268 GLN A N 1
ATOM 2075 C CA . GLN A 1 268 ? -16.974 -6.786 2.821 1.00 89.44 268 GLN A CA 1
ATOM 2076 C C . GLN A 1 268 ? -17.196 -6.260 4.249 1.00 89.44 268 GLN A C 1
ATOM 2078 O O . GLN A 1 268 ? -17.732 -6.981 5.093 1.00 89.44 268 GLN A O 1
ATOM 2083 N N . GLY A 1 269 ? -16.794 -5.019 4.542 1.00 91.12 269 GLY A N 1
ATOM 2084 C CA . GLY A 1 269 ? -16.920 -4.413 5.861 1.00 91.12 269 GLY A CA 1
ATOM 2085 C C . GLY A 1 269 ? -15.905 -4.932 6.883 1.00 91.12 269 GLY A C 1
ATOM 2086 O O . GLY A 1 269 ? -16.132 -4.778 8.083 1.00 91.12 269 GLY A O 1
ATOM 2087 N N . GLN A 1 270 ? -14.809 -5.561 6.452 1.00 93.75 270 GLN A N 1
ATOM 2088 C CA . GLN A 1 270 ? -13.701 -5.931 7.332 1.00 93.75 270 GLN A CA 1
ATOM 2089 C C . GLN A 1 270 ? -12.780 -4.733 7.538 1.00 93.75 270 GLN A C 1
ATOM 2091 O O . GLN A 1 270 ? -12.401 -4.050 6.587 1.00 93.75 270 GLN A O 1
ATOM 2096 N N . LEU A 1 271 ? -12.382 -4.501 8.786 1.00 95.19 271 LEU A N 1
ATOM 2097 C CA . LEU A 1 271 ? -11.395 -3.485 9.123 1.00 95.19 271 LEU A CA 1
ATOM 2098 C C . LEU A 1 271 ? -9.996 -4.085 8.944 1.00 95.19 271 LEU A C 1
ATOM 2100 O O . LEU A 1 271 ? -9.631 -5.058 9.602 1.00 95.19 271 LEU A O 1
ATOM 2104 N N . LEU A 1 272 ? -9.214 -3.499 8.046 1.00 95.94 272 LEU A N 1
ATOM 2105 C CA . LEU A 1 272 ? -7.825 -3.851 7.779 1.00 95.94 272 LEU A CA 1
ATOM 2106 C C . LEU A 1 272 ? -6.926 -2.850 8.499 1.00 95.94 272 LEU A C 1
ATOM 2108 O O . LEU A 1 272 ? -7.134 -1.643 8.381 1.00 95.94 272 LEU A O 1
ATOM 2112 N N . VAL A 1 273 ? -5.922 -3.327 9.231 1.00 96.56 273 VAL A N 1
ATOM 2113 C CA . VAL A 1 273 ? -5.018 -2.477 10.012 1.00 96.56 273 VAL A CA 1
ATOM 2114 C C . VAL A 1 273 ? -3.578 -2.908 9.788 1.00 96.56 273 VAL A C 1
ATOM 2116 O O . VAL A 1 273 ? -3.240 -4.078 9.916 1.00 96.56 273 VAL A O 1
ATOM 2119 N N . ALA A 1 274 ? -2.710 -1.946 9.497 1.00 96.38 274 ALA A N 1
ATOM 2120 C CA . ALA A 1 274 ? -1.271 -2.111 9.622 1.00 96.38 274 ALA A CA 1
ATOM 2121 C C . ALA A 1 274 ? -0.810 -1.419 10.905 1.00 96.38 274 ALA A C 1
ATOM 2123 O O . ALA A 1 274 ? -1.013 -0.209 11.065 1.00 96.38 274 ALA A O 1
ATOM 2124 N N . THR A 1 275 ? -0.193 -2.160 11.819 1.00 95.94 275 THR A N 1
ATOM 2125 C CA . THR A 1 275 ? 0.174 -1.646 13.140 1.00 95.94 275 THR A CA 1
ATOM 2126 C C . THR A 1 275 ? 1.571 -1.018 13.161 1.00 95.94 275 THR A C 1
ATOM 2128 O O . THR A 1 275 ? 2.411 -1.237 12.286 1.00 95.94 275 THR A O 1
ATOM 2131 N N . LYS A 1 276 ? 1.857 -0.240 14.209 1.00 92.94 276 LYS A N 1
ATOM 2132 C CA . LYS A 1 276 ? 3.195 0.295 14.511 1.00 92.94 276 LYS A CA 1
ATOM 2133 C C . LYS A 1 276 ? 4.217 -0.800 14.796 1.00 92.94 276 LYS A C 1
ATOM 2135 O O . LYS A 1 276 ? 5.391 -0.583 14.519 1.00 92.94 276 LYS A O 1
ATOM 2140 N N . SER A 1 277 ? 3.771 -1.928 15.345 1.00 94.12 277 SER A N 1
ATOM 2141 C CA . SER A 1 277 ? 4.605 -3.098 15.619 1.00 94.12 277 SER A CA 1
ATOM 2142 C C . SER A 1 277 ? 4.884 -3.936 14.373 1.00 94.12 277 SER A C 1
ATOM 2144 O O . SER A 1 277 ? 5.690 -4.849 14.457 1.00 94.12 277 SER A O 1
ATOM 2146 N N . GLY A 1 278 ? 4.280 -3.618 13.223 1.00 95.56 278 GLY A N 1
ATOM 2147 C CA . GLY A 1 278 ? 4.512 -4.336 11.972 1.00 95.56 278 GLY A CA 1
ATOM 2148 C C . GLY A 1 278 ? 3.603 -5.537 11.757 1.00 95.56 278 GLY A C 1
ATOM 2149 O O . GLY A 1 278 ? 3.972 -6.433 11.007 1.00 95.56 278 GLY A O 1
ATOM 2150 N N . HIS A 1 279 ? 2.422 -5.548 12.373 1.00 97.12 279 HIS A N 1
ATOM 2151 C CA . HIS A 1 279 ? 1.393 -6.540 12.089 1.00 97.12 279 HIS A CA 1
ATOM 2152 C C . HIS A 1 279 ? 0.436 -6.037 11.008 1.00 97.12 279 HIS A C 1
ATOM 2154 O O . HIS A 1 279 ? 0.061 -4.863 10.988 1.00 97.12 279 HIS A O 1
ATOM 2160 N N . LEU A 1 280 ? 0.029 -6.944 10.127 1.00 97.44 280 LEU A N 1
ATOM 2161 C CA . LEU A 1 280 ? -1.099 -6.798 9.218 1.00 97.44 280 LEU A CA 1
ATOM 2162 C C . LEU A 1 280 ? -2.278 -7.567 9.810 1.00 97.44 280 LEU A C 1
ATOM 2164 O O . LEU A 1 280 ? -2.247 -8.793 9.910 1.00 97.44 280 LEU A O 1
ATOM 2168 N N . GLU A 1 281 ? -3.298 -6.841 10.238 1.00 97.19 281 GLU A N 1
ATOM 2169 C CA . GLU A 1 281 ? -4.420 -7.368 10.999 1.00 97.19 281 GLU A CA 1
ATOM 2170 C C . GLU A 1 281 ? -5.726 -7.178 10.242 1.00 97.19 281 GLU A C 1
ATOM 2172 O O . GLU A 1 281 ? -5.984 -6.135 9.642 1.00 97.19 281 GLU A O 1
ATOM 2177 N N . THR A 1 282 ? -6.569 -8.202 10.292 1.00 96.75 282 THR A N 1
ATOM 2178 C CA . THR A 1 282 ? -7.943 -8.147 9.792 1.00 96.75 282 THR A CA 1
ATOM 2179 C C . THR A 1 282 ? -8.889 -8.292 10.961 1.00 96.75 282 THR A C 1
ATOM 2181 O O . THR A 1 282 ? -8.719 -9.165 11.815 1.00 96.75 282 THR A O 1
ATOM 2184 N N . TYR A 1 283 ? -9.906 -7.452 10.980 1.00 96.00 283 TYR A N 1
ATOM 2185 C CA . TYR A 1 283 ? -10.938 -7.434 11.992 1.00 96.00 283 TYR A CA 1
ATOM 2186 C C . TYR A 1 283 ? -12.294 -7.626 11.330 1.00 96.00 283 TYR A C 1
ATOM 2188 O O . TYR A 1 283 ? -12.571 -7.094 10.254 1.00 96.00 283 TYR A O 1
ATOM 2196 N N . ARG A 1 284 ? -13.165 -8.378 11.998 1.00 94.62 284 ARG A N 1
ATOM 2197 C CA . ARG A 1 284 ? -14.573 -8.525 11.611 1.00 94.62 284 ARG A CA 1
ATOM 2198 C C . ARG A 1 284 ? -15.468 -7.921 12.687 1.00 94.62 284 ARG A C 1
ATOM 2200 O O . ARG A 1 284 ? -15.049 -7.909 13.849 1.00 94.62 284 ARG A O 1
ATOM 2207 N N . PRO A 1 285 ? -16.685 -7.468 12.346 1.00 92.44 285 PRO A N 1
ATOM 2208 C CA . PRO A 1 285 ? -17.659 -7.079 13.354 1.00 92.44 285 PRO A CA 1
ATOM 2209 C C . PRO A 1 285 ? -17.851 -8.207 14.379 1.00 92.44 285 PRO A C 1
ATOM 2211 O O . PRO A 1 285 ? -18.004 -9.378 14.013 1.00 92.44 285 PRO A O 1
ATOM 2214 N N . ALA A 1 286 ? -17.778 -7.860 15.659 1.00 91.12 286 ALA A N 1
ATOM 2215 C CA . ALA A 1 286 ? -17.976 -8.785 16.765 1.00 91.12 286 ALA A CA 1
ATOM 2216 C C . ALA A 1 286 ? -19.464 -9.137 16.894 1.00 91.12 286 ALA A C 1
ATOM 2218 O O . ALA A 1 286 ? -20.329 -8.262 16.832 1.00 91.12 286 ALA A O 1
ATOM 2219 N N . ARG A 1 287 ? -19.773 -10.420 17.099 1.00 90.94 287 ARG A N 1
ATOM 2220 C CA . ARG A 1 287 ? -21.105 -10.859 17.537 1.00 90.94 287 ARG A CA 1
ATOM 2221 C C . ARG A 1 287 ? -21.242 -10.647 19.046 1.00 90.94 287 ARG A C 1
ATOM 2223 O O . ARG A 1 287 ? -20.250 -10.476 19.745 1.00 90.94 287 ARG A O 1
ATOM 2230 N N . ARG A 1 288 ? -22.473 -10.698 19.569 1.00 88.12 288 ARG A N 1
ATOM 2231 C CA . ARG A 1 288 ? -22.783 -10.419 20.989 1.00 88.12 288 ARG A CA 1
ATOM 2232 C C . ARG A 1 288 ? -21.969 -11.263 21.989 1.00 88.12 288 ARG A C 1
ATOM 2234 O O . ARG A 1 288 ? -21.743 -10.813 23.103 1.00 88.12 288 ARG A O 1
ATOM 2241 N N . SER A 1 289 ? -21.533 -12.457 21.589 1.00 88.06 289 SER A N 1
ATOM 2242 C CA . SER A 1 289 ? -20.723 -13.384 22.391 1.00 88.06 289 SER A CA 1
ATOM 2243 C C . SER A 1 289 ? -19.210 -13.259 22.174 1.00 88.06 289 SER A C 1
ATOM 2245 O O . SER A 1 289 ? -18.442 -13.911 22.877 1.00 88.06 289 SER A O 1
ATOM 2247 N N . ASP A 1 290 ? -18.764 -12.491 21.180 1.00 91.94 290 ASP A N 1
ATOM 2248 C CA . ASP A 1 290 ? -17.356 -12.453 20.799 1.00 91.94 290 ASP A CA 1
ATOM 2249 C C . ASP A 1 290 ? -16.557 -11.540 21.732 1.00 91.94 290 ASP A C 1
ATOM 2251 O O . ASP A 1 290 ? -16.954 -10.415 22.050 1.00 91.94 290 ASP A O 1
ATOM 2255 N N . LYS A 1 291 ? -15.360 -11.995 22.111 1.00 91.19 291 LYS A N 1
ATOM 2256 C CA . LYS A 1 291 ? -14.388 -11.143 22.793 1.00 91.19 291 LYS A CA 1
ATOM 2257 C C . LYS A 1 291 ? -13.909 -10.059 21.824 1.00 91.19 291 LYS A C 1
ATOM 2259 O O . LYS A 1 291 ? -13.272 -10.359 20.813 1.00 91.19 291 LYS A O 1
ATOM 2264 N N . CYS A 1 292 ? -14.217 -8.803 22.141 1.00 90.44 292 CYS A N 1
ATOM 2265 C CA . CYS A 1 292 ? -13.777 -7.664 21.343 1.00 90.44 292 CYS A CA 1
ATOM 2266 C C . CYS A 1 292 ? -12.260 -7.461 21.444 1.00 90.44 292 CYS A C 1
ATOM 2268 O O . CYS A 1 292 ? -11.633 -7.754 22.467 1.00 90.44 292 CYS A O 1
ATOM 2270 N N . ALA A 1 293 ? -11.682 -6.920 20.379 1.00 88.25 293 ALA A N 1
ATOM 2271 C CA . ALA A 1 293 ? -10.292 -6.515 20.351 1.00 88.25 293 ALA A CA 1
ATOM 2272 C C . ALA A 1 293 ? -10.054 -5.312 21.288 1.00 88.25 293 ALA A C 1
ATOM 2274 O O . ALA A 1 293 ? -10.891 -4.403 21.351 1.00 88.25 293 ALA A O 1
ATOM 2275 N N . PRO A 1 294 ? -8.923 -5.273 22.017 1.00 81.56 294 PRO A N 1
ATOM 2276 C CA . PRO A 1 294 ? -8.581 -4.139 22.871 1.00 81.56 294 PRO A CA 1
ATOM 2277 C C . PRO A 1 294 ? -8.579 -2.820 22.087 1.00 81.56 294 PRO A C 1
ATOM 2279 O O . PRO A 1 294 ? -7.947 -2.714 21.041 1.00 81.56 294 PRO A O 1
ATOM 2282 N N . GLY A 1 295 ? -9.298 -1.809 22.583 1.00 81.12 295 GLY A N 1
ATOM 2283 C CA . GLY A 1 295 ? -9.372 -0.487 21.944 1.00 81.12 295 GLY A CA 1
ATOM 2284 C C . GLY A 1 295 ? -10.225 -0.413 20.669 1.00 81.12 295 GLY A C 1
ATOM 2285 O O . GLY A 1 295 ? -10.340 0.663 20.090 1.00 81.12 295 GLY A O 1
ATOM 2286 N N . LEU A 1 296 ? -10.855 -1.515 20.248 1.00 85.81 296 LEU A N 1
ATOM 2287 C CA . LEU A 1 296 ? -11.728 -1.591 19.075 1.00 85.81 296 LEU A CA 1
ATOM 2288 C C . LEU A 1 296 ? -13.045 -2.284 19.444 1.00 85.81 296 LEU A C 1
ATOM 2290 O O . LEU A 1 296 ? -13.314 -3.422 19.055 1.00 85.81 296 LEU A O 1
ATOM 2294 N N . SER A 1 297 ? -13.881 -1.597 20.227 1.00 84.00 297 SER A N 1
ATOM 2295 C CA . SER A 1 297 ? -15.210 -2.104 20.584 1.00 84.00 297 SER A CA 1
ATOM 2296 C C . SER A 1 297 ? -16.030 -2.424 19.331 1.00 84.00 297 SER A C 1
ATOM 2298 O O . SER A 1 297 ? -16.036 -1.661 18.363 1.00 84.00 297 SER A O 1
ATOM 2300 N N . GLY A 1 298 ? -16.707 -3.573 19.344 1.00 87.75 298 GLY A N 1
ATOM 2301 C CA . GLY A 1 298 ? -17.491 -4.044 18.203 1.00 87.75 298 GLY A CA 1
ATOM 2302 C C . GLY A 1 298 ? -16.673 -4.723 17.102 1.00 87.75 298 GLY A C 1
ATOM 2303 O O . GLY A 1 298 ? -17.256 -5.139 16.105 1.00 87.75 298 GLY A O 1
ATOM 2304 N N . TRP A 1 299 ? -15.361 -4.896 17.279 1.00 93.62 299 TRP A N 1
ATOM 2305 C CA . TRP A 1 299 ? -14.504 -5.656 16.368 1.00 93.62 299 TRP A CA 1
ATOM 2306 C C . TRP A 1 299 ? -13.863 -6.840 17.075 1.00 93.62 299 TRP A C 1
ATOM 2308 O O . TRP A 1 299 ? -13.474 -6.745 18.237 1.00 93.62 299 TRP A O 1
ATOM 2318 N N . ARG A 1 300 ? -13.682 -7.946 16.356 1.00 94.88 300 ARG A N 1
ATOM 2319 C CA . ARG A 1 300 ? -12.855 -9.077 16.787 1.00 94.88 300 ARG A CA 1
ATOM 2320 C C . ARG A 1 300 ? -11.701 -9.269 15.819 1.00 94.88 300 ARG A C 1
ATOM 2322 O O . ARG A 1 300 ? -11.896 -9.181 14.604 1.00 94.88 300 ARG A O 1
ATOM 2329 N N . LEU A 1 301 ? -10.519 -9.554 16.357 1.00 95.94 301 LEU A N 1
ATOM 2330 C CA . LEU A 1 301 ? -9.365 -9.917 15.545 1.00 95.94 301 LEU A CA 1
ATOM 2331 C C . LEU A 1 301 ? -9.675 -11.229 14.814 1.00 95.94 301 LEU A C 1
ATOM 2333 O O . LEU A 1 301 ? -10.045 -12.224 15.437 1.00 95.94 301 LEU A O 1
ATOM 2337 N N . HIS A 1 302 ? -9.566 -11.211 13.492 1.00 95.62 302 HIS A N 1
ATOM 2338 C CA . HIS A 1 302 ? -9.816 -12.368 12.642 1.00 95.62 302 HIS A CA 1
ATOM 2339 C C . HIS A 1 302 ? -8.515 -13.058 12.230 1.00 95.62 302 HIS A C 1
ATOM 2341 O O . HIS A 1 302 ? -8.420 -14.278 12.333 1.00 95.62 302 HIS A O 1
ATOM 2347 N N . ALA A 1 303 ? -7.518 -12.286 11.799 1.00 95.44 303 ALA A N 1
ATOM 2348 C CA . ALA A 1 303 ? -6.181 -12.778 11.487 1.00 95.44 303 ALA A CA 1
ATOM 2349 C C . ALA A 1 303 ? -5.138 -11.683 11.738 1.00 95.44 303 ALA A C 1
ATOM 2351 O O . ALA A 1 303 ? -5.440 -10.500 11.576 1.00 95.44 303 ALA A O 1
ATOM 2352 N N . SER A 1 304 ? -3.920 -12.090 12.095 1.00 96.25 304 SER A N 1
ATOM 2353 C CA . SER A 1 304 ? -2.757 -11.215 12.261 1.00 96.25 304 SER A CA 1
ATOM 2354 C C . SER A 1 304 ? -1.546 -11.863 11.600 1.00 96.25 304 SER A C 1
ATOM 2356 O O . SER A 1 304 ? -1.336 -13.070 11.728 1.00 96.25 304 SER A O 1
ATOM 2358 N N . LEU A 1 305 ? -0.767 -11.064 10.882 1.00 96.31 305 LEU A N 1
ATOM 2359 C CA . LEU A 1 305 ? 0.467 -11.469 10.225 1.00 96.31 305 LEU A CA 1
ATOM 2360 C C . LEU A 1 305 ? 1.579 -10.498 10.620 1.00 96.31 305 LEU A C 1
ATOM 2362 O O . LEU A 1 305 ? 1.501 -9.316 10.297 1.00 96.31 305 LEU A O 1
ATOM 2366 N N . ASP A 1 306 ? 2.621 -10.999 11.274 1.00 96.75 306 ASP A N 1
ATOM 2367 C CA . ASP A 1 306 ? 3.805 -10.209 11.612 1.00 96.75 306 ASP A CA 1
ATOM 2368 C C . ASP A 1 306 ? 4.752 -10.097 10.405 1.00 96.75 306 ASP A C 1
ATOM 2370 O O . ASP A 1 306 ? 5.223 -11.102 9.873 1.00 96.75 306 ASP A O 1
ATOM 2374 N N . ILE A 1 307 ? 5.043 -8.867 9.976 1.00 96.94 307 ILE A N 1
ATOM 2375 C CA . ILE A 1 307 ? 6.043 -8.565 8.943 1.00 96.94 307 ILE A CA 1
ATOM 2376 C C . ILE A 1 307 ? 7.238 -7.772 9.491 1.00 96.94 307 ILE A C 1
ATOM 2378 O O . ILE A 1 307 ? 8.118 -7.366 8.728 1.00 96.94 307 ILE A O 1
ATOM 2382 N N . SER A 1 308 ? 7.289 -7.518 10.798 1.00 95.19 308 SER A N 1
ATOM 2383 C CA . SER A 1 308 ? 8.348 -6.729 11.436 1.00 95.19 308 SER A CA 1
ATOM 2384 C C . SER A 1 308 ? 9.716 -7.408 11.380 1.00 95.19 308 SER A C 1
ATOM 2386 O O . SER A 1 308 ? 10.744 -6.732 11.374 1.00 95.19 308 SER A O 1
ATOM 2388 N N . THR A 1 309 ? 9.717 -8.737 11.275 1.00 90.56 309 THR A N 1
ATOM 2389 C CA . THR A 1 309 ? 10.902 -9.601 11.312 1.00 90.56 309 THR A CA 1
ATOM 2390 C C . THR A 1 309 ? 11.440 -9.974 9.929 1.00 90.56 309 THR A C 1
ATOM 2392 O O . THR A 1 309 ? 12.429 -10.706 9.833 1.00 90.56 309 THR A O 1
ATOM 2395 N N . LEU A 1 310 ? 10.826 -9.480 8.845 1.00 94.31 310 LEU A N 1
ATOM 2396 C CA . LEU A 1 310 ? 11.286 -9.783 7.491 1.00 94.31 310 LEU A CA 1
ATOM 2397 C C . LEU A 1 310 ? 12.690 -9.222 7.245 1.00 94.31 310 LEU A C 1
ATOM 2399 O O . LEU A 1 310 ? 12.999 -8.076 7.573 1.00 94.31 310 LEU A O 1
ATOM 2403 N N . THR A 1 311 ? 13.527 -10.033 6.605 1.00 93.06 311 THR A N 1
ATOM 2404 C CA . THR A 1 311 ? 14.888 -9.653 6.222 1.00 93.06 311 THR A CA 1
ATOM 2405 C C . THR A 1 311 ? 14.960 -9.388 4.720 1.00 93.06 311 THR A C 1
ATOM 2407 O O . THR A 1 311 ? 14.325 -10.110 3.943 1.00 93.06 311 THR A O 1
ATOM 2410 N N . PRO A 1 312 ? 15.714 -8.362 4.278 1.00 95.38 312 PRO A N 1
ATOM 2411 C CA . PRO A 1 312 ? 15.875 -8.099 2.858 1.00 95.38 312 PRO A CA 1
ATOM 2412 C C . PRO A 1 312 ? 16.410 -9.311 2.096 1.00 95.38 312 PRO A C 1
ATOM 2414 O O . PRO A 1 312 ? 17.495 -9.805 2.388 1.00 95.38 312 PRO A O 1
ATOM 2417 N N . SER A 1 313 ? 15.660 -9.748 1.084 1.00 94.62 313 SER A N 1
ATOM 2418 C CA . SER A 1 313 ? 16.034 -10.855 0.199 1.00 94.62 313 SER A CA 1
ATOM 2419 C C . SER A 1 313 ? 15.835 -10.439 -1.264 1.00 94.62 313 SER A C 1
ATOM 2421 O O . SER A 1 313 ? 14.834 -10.788 -1.896 1.00 94.62 313 SER A O 1
ATOM 2423 N N . PRO A 1 314 ? 16.721 -9.581 -1.807 1.00 93.88 314 PRO A N 1
ATOM 2424 C CA . PRO A 1 314 ? 16.613 -9.129 -3.187 1.00 93.88 314 PRO A CA 1
ATOM 2425 C C . PRO A 1 314 ? 16.837 -10.285 -4.161 1.00 93.88 314 PRO A C 1
ATOM 2427 O O . PRO A 1 314 ? 17.867 -10.951 -4.133 1.00 93.88 314 PRO A O 1
ATOM 2430 N N . GLY A 1 315 ? 15.882 -10.471 -5.068 1.00 91.12 315 GLY A N 1
ATOM 2431 C CA . GLY A 1 315 ? 15.962 -11.424 -6.169 1.00 91.12 315 GLY A CA 1
ATOM 2432 C C . GLY A 1 315 ? 15.567 -10.780 -7.499 1.00 91.12 315 GLY A C 1
ATOM 2433 O O . GLY A 1 315 ? 14.933 -9.716 -7.513 1.00 91.12 315 GLY A O 1
ATOM 2434 N N . PRO A 1 316 ? 15.936 -11.392 -8.639 1.00 92.00 316 PRO A N 1
ATOM 2435 C CA . PRO A 1 316 ? 15.462 -10.935 -9.936 1.00 92.00 316 PRO A CA 1
ATOM 2436 C C . PRO A 1 316 ? 13.941 -11.082 -10.013 1.00 92.00 316 PRO A C 1
ATOM 2438 O O . PRO A 1 316 ? 13.362 -12.017 -9.462 1.00 92.00 316 PRO A O 1
ATOM 2441 N N . SER A 1 317 ? 13.281 -10.186 -10.749 1.00 91.56 317 SER A N 1
ATOM 2442 C CA . SER A 1 317 ? 11.855 -10.366 -11.007 1.00 91.56 317 SER A CA 1
ATOM 2443 C C . SER A 1 317 ? 11.614 -11.657 -11.802 1.00 91.56 317 SER A C 1
ATOM 2445 O O . SER A 1 317 ? 12.340 -11.940 -12.769 1.00 91.56 317 SER A O 1
ATOM 2447 N N . PRO A 1 318 ? 10.584 -12.440 -11.447 1.00 94.62 318 PRO A N 1
ATOM 2448 C CA . PRO A 1 318 ? 10.265 -13.673 -12.145 1.00 94.62 318 PRO A CA 1
ATOM 2449 C C . PRO A 1 318 ? 9.895 -13.381 -13.603 1.00 94.62 318 PRO A C 1
ATOM 2451 O O . PRO A 1 318 ? 9.550 -12.254 -13.967 1.00 94.62 318 PRO A O 1
ATOM 2454 N N . SER A 1 319 ? 9.996 -14.389 -14.470 1.00 94.31 319 SER A N 1
ATOM 2455 C CA . SER A 1 319 ? 9.726 -14.221 -15.905 1.00 94.31 319 SER A CA 1
ATOM 2456 C C . SER A 1 319 ? 8.309 -13.705 -16.161 1.00 94.31 319 SER A C 1
ATOM 2458 O O . SER A 1 319 ? 8.141 -12.773 -16.939 1.00 94.31 319 SER A O 1
ATOM 2460 N N . TRP A 1 320 ? 7.307 -14.215 -15.438 1.00 93.38 320 TRP A N 1
ATOM 2461 C CA . TRP A 1 320 ? 5.914 -13.768 -15.557 1.00 93.38 320 TRP A CA 1
ATOM 2462 C C . TRP A 1 320 ? 5.720 -12.278 -15.250 1.00 93.38 320 TRP A C 1
ATOM 2464 O O . TRP A 1 320 ? 4.866 -11.637 -15.856 1.00 93.38 320 TRP A O 1
ATOM 2474 N N . ALA A 1 321 ? 6.535 -11.693 -14.365 1.00 93.19 321 ALA A N 1
ATOM 2475 C CA . ALA A 1 321 ? 6.449 -10.269 -14.044 1.00 93.19 321 ALA A CA 1
ATOM 2476 C C . ALA A 1 321 ? 6.933 -9.386 -15.208 1.00 93.19 321 ALA A C 1
ATOM 2478 O O . ALA A 1 321 ? 6.576 -8.213 -15.269 1.00 93.19 321 ALA A O 1
ATOM 2479 N N . ARG A 1 322 ? 7.694 -9.961 -16.148 1.00 92.81 322 ARG A N 1
ATOM 2480 C CA . ARG A 1 322 ? 8.336 -9.293 -17.292 1.00 92.81 322 ARG A CA 1
ATOM 2481 C C . ARG A 1 322 ? 7.751 -9.689 -18.654 1.00 92.81 322 ARG A C 1
ATOM 2483 O O . ARG A 1 322 ? 8.221 -9.198 -19.668 1.00 92.81 322 ARG A O 1
ATOM 2490 N N . GLN A 1 323 ? 6.769 -10.592 -18.692 1.00 89.81 323 GLN A N 1
ATOM 2491 C CA . GLN A 1 323 ? 6.151 -11.066 -19.941 1.00 89.81 323 GLN A CA 1
ATOM 2492 C C . GLN A 1 323 ? 5.385 -9.950 -20.671 1.00 89.81 323 GLN A C 1
ATOM 2494 O O . GLN A 1 323 ? 5.042 -8.938 -20.062 1.00 89.81 323 GLN A O 1
ATOM 2499 N N . SER A 1 324 ? 5.067 -10.134 -21.952 1.00 86.44 324 SER A N 1
ATOM 2500 C CA . SER A 1 324 ? 4.147 -9.242 -22.674 1.00 86.44 324 SER A CA 1
ATOM 2501 C C . SER A 1 324 ? 2.722 -9.329 -22.110 1.00 86.44 324 SER A C 1
ATOM 2503 O O . SER A 1 324 ? 2.386 -10.256 -21.362 1.00 86.44 324 SER A O 1
ATOM 2505 N N . LEU A 1 325 ? 1.875 -8.347 -22.418 1.00 83.44 325 LEU A N 1
ATOM 2506 C CA . LEU A 1 325 ? 0.456 -8.373 -22.050 1.00 83.44 325 LEU A CA 1
ATOM 2507 C C . LEU A 1 325 ? -0.296 -9.427 -22.875 1.00 83.44 325 LEU A C 1
ATOM 2509 O O . LEU A 1 325 ? -1.086 -10.191 -22.315 1.00 83.44 325 LEU A O 1
ATOM 2513 N N . ALA A 1 326 ? 0.025 -9.533 -24.169 1.00 77.69 326 ALA A N 1
ATOM 2514 C CA . ALA A 1 326 ? -0.602 -10.471 -25.106 1.00 77.69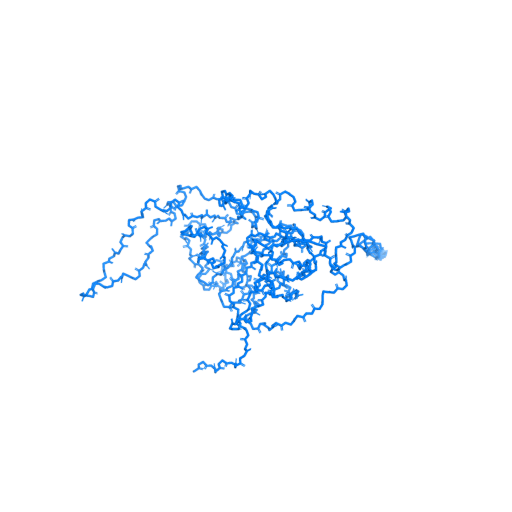 326 ALA A CA 1
ATOM 2515 C C . ALA A 1 326 ? -0.394 -11.951 -24.728 1.00 77.69 326 ALA A C 1
ATOM 2517 O O . ALA A 1 326 ? -1.312 -12.761 -24.822 1.00 77.69 326 ALA A O 1
ATOM 2518 N N . ALA A 1 327 ? 0.767 -12.319 -24.175 1.00 72.88 327 ALA A N 1
ATOM 2519 C CA . ALA A 1 327 ? 1.021 -13.700 -23.744 1.00 72.88 327 ALA A CA 1
ATOM 2520 C C . ALA A 1 327 ? 0.065 -14.187 -22.626 1.00 72.88 327 ALA A C 1
ATOM 2522 O O . ALA A 1 327 ? -0.008 -15.386 -22.333 1.00 72.88 327 ALA A O 1
ATOM 2523 N N . ARG A 1 328 ? -0.668 -13.273 -21.971 1.00 64.56 328 ARG A N 1
ATOM 2524 C CA . ARG A 1 328 ? -1.590 -13.589 -20.872 1.00 64.56 328 ARG A CA 1
ATOM 2525 C C . ARG A 1 328 ? -3.034 -13.792 -21.319 1.00 64.56 328 ARG A C 1
ATOM 2527 O O . ARG A 1 328 ? -3.729 -14.614 -20.707 1.00 64.56 328 ARG A O 1
ATOM 2534 N N . THR A 1 329 ? -3.489 -13.078 -22.351 1.00 65.81 329 THR A N 1
ATOM 2535 C CA . THR A 1 329 ? -4.828 -13.282 -22.931 1.00 65.81 329 THR A CA 1
ATOM 2536 C C . THR A 1 329 ? -4.961 -14.711 -23.446 1.00 65.81 329 THR A C 1
ATOM 2538 O O . THR A 1 329 ? -5.937 -15.389 -23.119 1.00 65.81 329 THR A O 1
ATOM 2541 N N . ASP A 1 330 ? -3.909 -15.234 -24.075 1.00 64.62 330 ASP A N 1
ATOM 2542 C CA . ASP A 1 330 ? -3.894 -16.591 -24.630 1.00 64.62 330 ASP A CA 1
ATOM 2543 C C . ASP A 1 330 ? -3.928 -17.677 -23.548 1.00 64.62 330 ASP A C 1
ATOM 2545 O O . ASP A 1 330 ? -4.638 -18.678 -23.679 1.00 64.62 330 ASP A O 1
ATOM 2549 N N . ARG A 1 331 ? -3.225 -17.477 -22.423 1.00 61.03 331 ARG A N 1
ATOM 2550 C CA . ARG A 1 331 ? -3.262 -18.415 -21.285 1.00 61.03 331 ARG A CA 1
ATOM 2551 C C . ARG A 1 331 ? -4.601 -18.411 -20.564 1.00 61.03 331 ARG A C 1
ATOM 2553 O O . ARG A 1 331 ? -5.079 -19.478 -20.190 1.00 61.03 331 ARG A O 1
ATOM 2560 N N . SER A 1 332 ? -5.210 -17.240 -20.393 1.00 61.75 332 SER A N 1
ATOM 2561 C CA . SER A 1 332 ? -6.521 -17.121 -19.745 1.00 61.75 332 SER A CA 1
ATOM 2562 C C . SER A 1 332 ? -7.607 -17.772 -20.606 1.00 61.75 332 SER A C 1
ATOM 2564 O O . SER A 1 332 ? -8.444 -18.516 -20.094 1.00 61.75 332 SER A O 1
ATOM 2566 N N . ALA A 1 333 ? -7.542 -17.583 -21.929 1.00 61.16 333 ALA A N 1
ATOM 2567 C CA . ALA A 1 333 ? -8.408 -18.267 -22.885 1.00 61.16 333 ALA A CA 1
ATOM 2568 C C . ALA A 1 333 ? -8.180 -19.791 -22.884 1.00 61.16 333 ALA A C 1
ATOM 2570 O O . ALA A 1 333 ? -9.138 -20.566 -22.879 1.00 61.16 333 ALA A O 1
ATOM 2571 N N . SER A 1 334 ? -6.923 -20.234 -22.816 1.00 66.25 334 SER A N 1
ATOM 2572 C CA . SER A 1 334 ? -6.567 -21.659 -22.783 1.00 66.25 334 SER A CA 1
ATOM 2573 C C . SER A 1 334 ? -6.968 -22.350 -21.472 1.00 66.25 334 SER A C 1
ATOM 2575 O O . SER A 1 334 ? -7.449 -23.483 -21.498 1.00 66.25 334 SER A O 1
ATOM 2577 N N . GLN A 1 335 ? -6.835 -21.678 -20.322 1.00 64.75 335 GLN A N 1
ATOM 2578 C CA . GLN A 1 335 ? -7.309 -22.192 -19.031 1.00 64.75 335 GLN A CA 1
ATOM 2579 C C . GLN A 1 335 ? -8.838 -22.268 -18.975 1.00 64.75 335 GLN A C 1
ATOM 2581 O O . GLN A 1 335 ? -9.366 -23.278 -18.514 1.00 64.75 335 GLN A O 1
ATOM 2586 N N . ARG A 1 336 ? -9.553 -21.272 -19.520 1.00 63.19 336 ARG A N 1
ATOM 2587 C CA . ARG A 1 336 ? -11.020 -21.332 -19.659 1.00 63.19 336 ARG A CA 1
ATOM 2588 C C . ARG A 1 336 ? -11.471 -22.493 -20.549 1.00 63.19 336 ARG A C 1
ATOM 2590 O O . ARG A 1 336 ? -12.423 -23.177 -20.197 1.00 63.19 336 ARG A O 1
ATOM 2597 N N . LYS A 1 337 ? -10.763 -22.781 -21.650 1.00 69.94 337 LYS A N 1
ATOM 2598 C CA . LYS A 1 337 ? -11.057 -23.948 -22.507 1.00 69.94 337 LYS A CA 1
ATOM 2599 C C . LYS A 1 337 ? -10.825 -25.290 -21.803 1.00 69.94 337 LYS A C 1
ATOM 2601 O O . LYS A 1 337 ? -11.527 -26.250 -22.104 1.00 69.94 337 LYS A O 1
ATOM 2606 N N . ARG A 1 338 ? -9.865 -25.368 -20.872 1.00 68.38 338 ARG A N 1
ATOM 2607 C CA . ARG A 1 338 ? -9.607 -26.579 -20.070 1.00 68.38 338 ARG A CA 1
ATOM 2608 C C . ARG A 1 338 ? -10.617 -26.786 -18.940 1.00 68.38 338 ARG A C 1
ATOM 2610 O O . ARG A 1 338 ? -10.872 -27.928 -18.588 1.00 68.38 338 ARG A O 1
ATOM 2617 N N . GLN A 1 339 ? -11.229 -25.725 -18.421 1.00 62.06 339 GLN A N 1
ATOM 2618 C CA . GLN A 1 339 ? -12.350 -25.803 -17.474 1.00 62.06 339 GLN A CA 1
ATOM 2619 C C . GLN A 1 339 ? -13.702 -25.947 -18.194 1.00 62.06 339 GLN A C 1
ATOM 2621 O O . GLN A 1 339 ? -14.699 -25.352 -17.787 1.00 62.06 339 GLN A O 1
ATOM 2626 N N . LYS A 1 340 ? -13.752 -26.717 -19.290 1.00 57.31 340 LYS A N 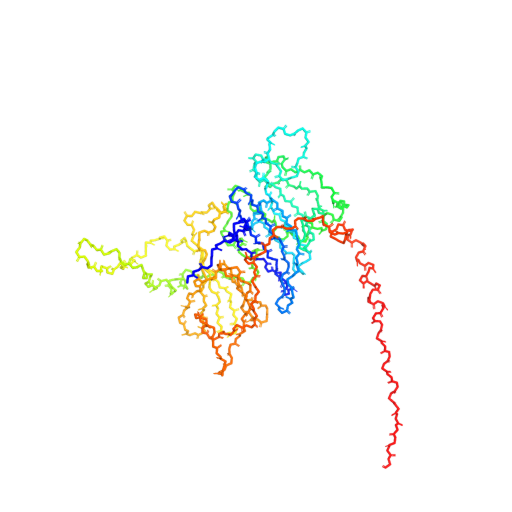1
ATOM 2627 C CA . LYS A 1 340 ? -15.031 -27.105 -19.890 1.00 57.31 340 LYS A CA 1
ATOM 2628 C C . LYS A 1 340 ? -15.782 -27.913 -18.821 1.00 57.31 340 LYS A C 1
ATOM 2630 O O . LYS A 1 340 ? -15.177 -28.843 -18.287 1.00 57.31 340 LYS A O 1
ATOM 2635 N N . PRO A 1 341 ? -17.026 -27.553 -18.461 1.00 53.09 341 PRO A N 1
ATOM 2636 C CA . PRO A 1 341 ? -17.750 -28.244 -17.404 1.00 53.09 341 PRO A CA 1
ATOM 2637 C C . PRO A 1 341 ? -17.803 -29.725 -17.763 1.00 53.09 341 PRO A C 1
ATOM 2639 O O . PRO A 1 341 ? -18.291 -30.090 -18.836 1.00 53.09 341 PRO A O 1
ATOM 2642 N N . THR A 1 342 ? -17.241 -30.571 -16.900 1.00 67.06 342 THR A N 1
ATOM 2643 C CA . THR A 1 342 ? -17.501 -32.006 -16.944 1.00 67.06 342 THR A CA 1
ATOM 2644 C C . THR A 1 342 ? -19.010 -32.151 -16.915 1.00 67.06 342 THR A C 1
ATOM 2646 O O . THR A 1 342 ? -19.651 -31.693 -15.968 1.00 67.06 342 THR A O 1
ATOM 2649 N N . LYS A 1 343 ? -19.568 -32.688 -18.008 1.00 69.81 343 LYS A N 1
ATOM 2650 C CA . LYS A 1 343 ? -20.991 -33.000 -18.121 1.00 69.81 343 LYS A CA 1
ATOM 2651 C C . LYS A 1 343 ? -21.365 -33.730 -16.824 1.00 69.81 343 LYS A C 1
ATOM 2653 O O . LYS A 1 343 ? -20.643 -34.674 -16.487 1.00 69.81 343 LYS A O 1
ATOM 2658 N N . PRO A 1 344 ? -22.368 -33.259 -16.059 1.00 65.00 344 PRO A N 1
ATOM 2659 C CA . PRO A 1 344 ? -22.781 -33.978 -14.865 1.00 65.00 344 PRO A CA 1
ATOM 2660 C C . PRO A 1 344 ? -23.038 -35.435 -15.267 1.00 65.00 344 PRO A C 1
ATOM 2662 O O . PRO A 1 344 ? -23.524 -35.662 -16.386 1.00 65.00 344 PRO A O 1
ATOM 2665 N N . PRO A 1 345 ? -22.627 -36.409 -14.435 1.00 68.62 345 PRO A N 1
ATOM 2666 C CA . PRO A 1 345 ? -22.900 -37.807 -14.725 1.00 68.62 345 PRO A CA 1
ATOM 2667 C C . PRO A 1 345 ? -24.401 -37.955 -15.011 1.00 68.62 345 PRO A C 1
ATOM 2669 O O . PRO A 1 345 ? -25.193 -37.232 -14.393 1.00 68.62 345 PRO A O 1
ATOM 2672 N N . PRO A 1 346 ? -24.794 -38.794 -15.987 1.00 73.12 346 PRO A N 1
ATOM 2673 C CA . PRO A 1 346 ? -26.205 -39.085 -16.197 1.00 73.12 346 PRO A CA 1
ATOM 2674 C C . PRO A 1 346 ? -26.786 -39.502 -14.845 1.00 73.12 346 PRO A C 1
ATOM 2676 O O . PRO A 1 346 ? -26.225 -40.369 -14.178 1.00 73.12 346 PRO A O 1
ATOM 2679 N N . MET A 1 347 ? -27.824 -38.797 -14.389 1.00 70.81 347 MET A N 1
ATOM 2680 C CA . MET A 1 347 ? -28.610 -39.307 -13.278 1.00 70.81 347 MET A CA 1
ATOM 2681 C C . MET A 1 347 ? -29.326 -40.526 -13.831 1.00 70.81 347 MET A C 1
ATOM 2683 O O . MET A 1 347 ? -30.144 -40.389 -14.740 1.00 70.81 347 MET A O 1
ATOM 2687 N N . ASP A 1 348 ? -28.939 -41.699 -13.347 1.00 71.62 348 ASP A N 1
ATOM 2688 C CA . ASP A 1 348 ? -29.698 -42.912 -13.581 1.00 71.62 348 ASP A CA 1
ATOM 2689 C C . ASP A 1 348 ? -31.061 -42.711 -12.907 1.00 71.62 348 ASP A C 1
ATOM 2691 O O . ASP A 1 348 ? -31.167 -42.630 -11.681 1.00 71.62 348 ASP A O 1
ATOM 2695 N N . ASP A 1 349 ? -32.093 -42.542 -13.736 1.00 69.50 349 ASP A N 1
ATOM 2696 C CA . ASP A 1 349 ? -33.493 -42.653 -13.343 1.00 69.50 349 ASP A CA 1
ATOM 2697 C C . ASP A 1 349 ? -33.743 -44.115 -12.946 1.00 69.50 349 ASP A C 1
ATOM 2699 O O . ASP A 1 349 ? -34.247 -44.915 -13.734 1.00 69.50 349 ASP A O 1
ATOM 2703 N N . GLU A 1 350 ? -33.346 -44.491 -11.730 1.00 66.31 350 GLU A N 1
ATOM 2704 C CA . GLU A 1 350 ? -33.649 -45.803 -11.173 1.00 66.31 350 GLU A CA 1
ATOM 2705 C C . GLU A 1 350 ? -34.698 -45.701 -10.057 1.00 66.31 350 GLU A C 1
ATOM 2707 O O . GLU A 1 350 ? -34.425 -45.353 -8.911 1.00 66.31 350 GLU A O 1
ATOM 2712 N N . GLN A 1 351 ? -35.913 -46.069 -10.474 1.00 54.69 351 GLN A N 1
ATOM 2713 C CA . GLN A 1 351 ? -36.949 -46.775 -9.719 1.00 54.69 351 GLN A CA 1
ATOM 2714 C C . GLN A 1 351 ? -37.820 -45.966 -8.750 1.00 54.69 351 GLN A C 1
ATOM 2716 O O . GLN A 1 351 ? -37.621 -45.907 -7.540 1.00 54.69 351 GLN A O 1
ATOM 2721 N N . ALA A 1 352 ? -38.931 -45.494 -9.320 1.00 57.97 352 ALA A N 1
ATOM 2722 C CA . ALA A 1 352 ? -40.223 -45.604 -8.662 1.00 57.97 352 ALA A CA 1
ATOM 2723 C C . ALA A 1 352 ? -40.642 -47.086 -8.599 1.00 57.97 352 ALA A C 1
ATOM 2725 O O . ALA A 1 352 ? -40.776 -47.742 -9.637 1.00 57.97 352 ALA A O 1
ATOM 2726 N N . SER A 1 353 ? -40.861 -47.600 -7.391 1.00 64.56 353 SER A N 1
ATOM 2727 C CA . SER A 1 353 ? -41.763 -48.715 -7.072 1.00 64.56 353 SER A CA 1
ATOM 2728 C C . SER A 1 353 ? -42.211 -48.589 -5.625 1.00 64.56 353 SER A C 1
ATOM 2730 O O . SER A 1 353 ? -41.333 -48.338 -4.769 1.00 64.56 353 SER A O 1
#

Radius of gyration: 24.11 Å; chains: 1; bounding box: 70×78×70 Å

Foldseek 3Di:
DPDPDDPDFWFFPAWDWFDAQQAQKIWIWTWTDDPPDIWIWTWIDHPPDDIHGEAIDQWDWLLLQWHAFNHRFKIWTFTANPPDDADDPDQDARYWPDGGWIAMFTPPYDQGLAWTHDPAPPTPNTGGGPLHDPPVLRVVRVVSCVVLPPPPHPVDPDDPVSRCCSRPPQKDWDDPVRVVVLPVDQPPDQAPQPPVRDRDRPPCPPPPCVVAWTWIWRDDPQFIKIWIFGRPDPPSPDDRPDTWIWTGGPPGRTFTPVFFSDWHADPVRWIWGQGPQQKTWIWDFDDPPDDADVRGPRIDTDDIDHPRRDHDDHDDGDVVRSDGPVVVVVVVVVVVVVVPPPDPPPDPPDDDD

Sequence (353 aa):
MPAPAKPGTHNLNSIWCIPAAASPGLLVLARYAKARDIWTHLALWTPGKPLQHGAWARLRLITSACRVCPDAQFLCYAATRPNAPRDAAKPRPFAGSGSGGLAVSRVPWLSALTDVVGRTFMSNSGGPSKHALTAAEQQNLWDMFHVCLDFPDPTYLGEPDAWLAAQQPGWTHLSPQEVQHLTRWPVQRAGKRDAYGRSTPVVLSLPNGLQKCWIGQLACQSGRLLVRIPTRNTRFLEGIGHVRYCWQQQGQKPVPMPDAKWAWIDAQGQLLVATKSGHLETYRPARRSDKCAPGLSGWRLHASLDISTLTPSPGPSPSWARQSLAARTDRSASQRKRQKPTKPPPMDDEQAS